Protein AF-A0A373NV49-F1 (afdb_monomer)

Solvent-accessible surface area (backbone atoms only — not comparable to full-atom values): 13061 Å² total; per-residue (Å²): 142,88,80,83,69,80,75,57,63,66,61,52,47,50,53,51,53,56,50,45,65,74,46,40,68,62,41,67,76,48,37,46,61,55,30,44,55,50,20,52,56,35,41,58,52,18,51,56,44,40,56,55,27,51,57,54,43,52,54,54,50,52,54,47,51,52,53,52,48,52,56,51,51,50,50,53,34,45,76,70,66,76,52,82,58,65,97,86,58,72,91,45,79,65,57,57,53,51,52,53,49,48,53,53,52,54,49,51,54,52,46,46,66,53,40,46,64,24,53,50,34,43,55,51,21,51,52,30,44,56,53,23,50,55,56,49,52,54,55,53,49,52,52,53,52,52,51,55,52,49,52,50,54,49,49,54,50,50,52,56,46,28,75,76,62,36,64,66,54,48,49,25,64,74,67,39,29,49,75,43,80,51,83,56,85,56,84,54,103,82,79,63,85,61,88,57,90,45,77,46,79,41,71,59,79,84,79,70,83,53,73,74,65,59,60,70,73,67,67,80,82,80,82,77,89,128

Radius of gyration: 42.2 Å; Cα contacts (8 Å, |Δi|>4): 120; chains: 1; bounding box: 61×72×134 Å

pLDDT: mean 70.14, std 18.81, range [32.94, 94.88]

Sequence (226 aa):
MKFLKKIDKSELMGKVTRAASKYGYKLKKASPTIMIVGAAVGGVTATVLACKATIKAQDILKEHNAAVQTIHDTKAKIDSGELVLGEGETYTENEFKNDITTAYVHTGVALAKVYAPAVGLGVASLGCMFGSHHIMTKRNASLTAAYIALDKAFEEYRTRVTDRFGDRVQQELEHNVKAVEIENKKTDENGVEETIKQYTDVAMAHTSLTPASLMRRWTPGRLTTS

Nearest PDB structures (foldseek):
  8wjo-assembly1_A  TM=4.328E-01  e=1.504E+00  Saccharomyces cerevisiae S288C
  6g6w-assembly1_B  TM=3.085E-01  e=3.965E+00  Bos taurus

Mean predicted aligned error: 18.04 Å

Secondary structure (DSSP, 8-state):
--------HHHHHHHHHHHHHHHHHHHHHHHHHHHHHHHHHHHHHHHHHHHHHHHHHHHHHHHHHHHHHHHHHHHHHHHTT----STT----HHHHHHHHHHHHHHHHHHHHHHHHHHHHHHHHHHHHHHHHHHHHHHHHHHHHHHHHHHHHHHHHHHHHHHHHH-HHHHHHHHHTEEEEEEE--PPPTT------EEEEEEEPP-----HHHHHTT---------

Structure (mmCIF, N/CA/C/O backbone):
data_AF-A0A373NV49-F1
#
_entry.id   AF-A0A373NV49-F1
#
loop_
_atom_site.group_PDB
_atom_site.id
_atom_site.type_symbol
_atom_site.label_atom_id
_atom_site.label_alt_id
_atom_site.label_comp_id
_atom_site.label_asym_id
_atom_site.label_entity_id
_atom_site.label_seq_id
_atom_site.pdbx_PDB_ins_code
_atom_site.Cartn_x
_atom_site.Cartn_y
_atom_site.Cartn_z
_atom_site.occupancy
_atom_site.B_iso_or_equiv
_atom_site.auth_seq_id
_atom_site.auth_comp_id
_atom_site.auth_asym_id
_atom_site.auth_atom_id
_atom_site.pdbx_PDB_model_num
ATOM 1 N N . MET A 1 1 ? -17.382 -19.779 24.392 1.00 38.22 1 MET A N 1
ATOM 2 C CA . MET A 1 1 ? -16.822 -19.098 23.199 1.00 38.22 1 MET A CA 1
ATOM 3 C C . MET A 1 1 ? -15.611 -19.874 22.658 1.00 38.22 1 MET A C 1
ATOM 5 O O . MET A 1 1 ? -14.522 -19.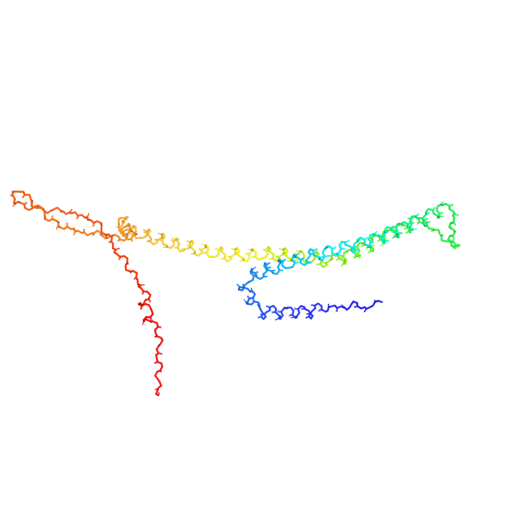716 23.184 1.00 38.22 1 MET A O 1
ATOM 9 N N . LYS A 1 2 ? -15.774 -20.752 21.654 1.00 45.38 2 LYS A N 1
ATOM 10 C CA . LYS A 1 2 ? -14.671 -21.519 21.011 1.00 45.38 2 LYS A CA 1
ATOM 11 C C . LYS A 1 2 ? -14.793 -21.543 19.471 1.00 45.38 2 LYS A C 1
ATOM 13 O O . LYS A 1 2 ? -14.474 -22.532 18.829 1.00 45.38 2 LYS A O 1
ATOM 18 N N . PHE A 1 3 ? -15.270 -20.449 18.868 1.00 44.88 3 PHE A N 1
ATOM 19 C CA . PHE A 1 3 ? -15.530 -20.368 17.417 1.00 44.88 3 PHE A CA 1
ATOM 20 C C . PHE A 1 3 ? -14.486 -19.585 16.607 1.00 44.88 3 PHE A C 1
ATOM 22 O O . PHE A 1 3 ? -14.614 -19.478 15.389 1.00 44.88 3 PHE A O 1
ATOM 29 N N . LEU A 1 4 ? -13.408 -19.093 17.226 1.00 49.53 4 LEU A N 1
ATOM 30 C CA . LEU A 1 4 ? -12.268 -18.559 16.477 1.00 49.53 4 LEU A CA 1
ATOM 31 C C . LEU A 1 4 ? -11.376 -19.715 16.024 1.00 49.53 4 LEU A C 1
ATOM 33 O O . LEU A 1 4 ? -10.357 -20.044 16.627 1.00 49.53 4 LEU A O 1
ATOM 37 N N . LYS A 1 5 ? -11.838 -20.356 14.951 1.00 51.09 5 LYS A N 1
ATOM 38 C CA . LYS A 1 5 ? -11.104 -21.277 14.090 1.00 51.09 5 LYS A CA 1
ATOM 39 C C . LYS A 1 5 ? -9.687 -20.728 13.879 1.00 51.09 5 LYS A C 1
ATOM 41 O O . LYS A 1 5 ? -9.525 -19.642 13.324 1.00 51.09 5 LYS A O 1
ATOM 46 N N . LYS A 1 6 ? -8.667 -21.467 14.334 1.00 51.81 6 LYS A N 1
ATOM 47 C CA . LYS A 1 6 ? -7.284 -21.280 13.880 1.00 51.81 6 LYS A CA 1
ATOM 48 C C . LYS A 1 6 ? -7.327 -21.357 12.356 1.00 51.81 6 LYS A C 1
ATOM 50 O O . LYS A 1 6 ? -7.593 -22.413 11.797 1.00 51.81 6 LYS A O 1
ATOM 55 N N . ILE A 1 7 ? -7.166 -20.224 11.688 1.00 60.94 7 ILE A N 1
ATOM 56 C CA . ILE A 1 7 ? -6.920 -20.200 10.251 1.00 60.94 7 ILE A CA 1
ATOM 57 C C . ILE A 1 7 ? -5.550 -20.853 10.088 1.00 60.94 7 ILE A C 1
ATOM 59 O O . ILE A 1 7 ? -4.560 -20.305 10.575 1.00 60.94 7 ILE A O 1
ATOM 63 N N . ASP A 1 8 ? -5.500 -22.037 9.481 1.00 67.38 8 ASP A N 1
ATOM 64 C CA . ASP A 1 8 ? -4.255 -22.753 9.214 1.00 67.38 8 ASP A CA 1
ATOM 65 C C . ASP A 1 8 ? -3.398 -21.906 8.264 1.00 67.38 8 ASP A C 1
ATOM 67 O O . ASP A 1 8 ? -3.582 -21.886 7.044 1.00 67.38 8 ASP A O 1
ATOM 71 N N . LYS A 1 9 ? -2.499 -21.103 8.849 1.00 70.75 9 LYS A N 1
ATOM 72 C CA . LYS A 1 9 ? -1.618 -20.170 8.128 1.00 70.75 9 LYS A CA 1
ATOM 73 C C . LYS A 1 9 ? -0.840 -20.887 7.026 1.00 70.75 9 LYS A C 1
ATOM 75 O O . LYS A 1 9 ? -0.618 -20.292 5.977 1.00 70.75 9 LYS A O 1
ATOM 80 N N . SER A 1 10 ? -0.455 -22.141 7.264 1.00 77.38 10 SER A N 1
ATOM 81 C CA . SER A 1 10 ? 0.282 -23.008 6.339 1.00 77.38 10 SER A CA 1
ATOM 82 C C . SER A 1 10 ? -0.549 -23.364 5.103 1.00 77.38 10 SER A C 1
ATOM 84 O O . SER A 1 10 ? -0.078 -23.217 3.976 1.00 77.38 10 SER A O 1
ATOM 86 N N . GLU A 1 11 ? -1.809 -23.754 5.292 1.00 81.94 11 GLU A N 1
ATOM 87 C CA . GLU A 1 11 ? -2.720 -24.115 4.206 1.00 81.94 11 GLU A CA 1
ATOM 88 C C . GLU A 1 11 ? -3.107 -22.879 3.380 1.00 81.94 11 GLU A C 1
ATOM 90 O O . GLU A 1 11 ? -3.147 -22.920 2.145 1.00 81.94 11 GLU A O 1
ATOM 95 N N . LEU A 1 12 ? -3.324 -21.745 4.052 1.00 79.75 12 LEU A N 1
ATOM 96 C CA . LEU A 1 12 ? -3.606 -20.469 3.401 1.00 79.75 12 LEU A CA 1
ATOM 97 C C . LEU A 1 12 ? -2.386 -19.951 2.621 1.00 79.75 12 LEU A C 1
ATOM 99 O O . LEU A 1 12 ? -2.528 -19.574 1.459 1.00 79.75 12 LEU A O 1
ATOM 103 N N . MET A 1 13 ? -1.179 -20.004 3.197 1.00 79.75 13 MET A N 1
ATOM 104 C CA . MET A 1 13 ? 0.066 -19.672 2.488 1.00 79.75 13 MET A CA 1
ATOM 105 C C . MET A 1 13 ? 0.325 -20.603 1.305 1.00 79.75 13 MET A C 1
ATOM 107 O O . MET A 1 13 ? 0.764 -20.132 0.254 1.00 79.75 13 MET A O 1
ATOM 111 N N . GLY A 1 14 ? 0.026 -21.896 1.438 1.00 82.88 14 GLY A N 1
ATOM 112 C CA . GLY A 1 14 ? 0.135 -22.861 0.346 1.00 82.88 14 GLY A CA 1
ATOM 113 C C . GLY A 1 14 ? -0.783 -22.501 -0.824 1.00 82.88 14 GLY A C 1
ATOM 114 O O . GLY A 1 14 ? -0.344 -22.472 -1.976 1.00 82.88 14 GLY A O 1
ATOM 115 N N . LYS A 1 15 ? -2.039 -22.134 -0.538 1.00 82.94 15 LYS A N 1
ATOM 116 C CA . LYS A 1 15 ? -3.011 -21.688 -1.554 1.00 82.94 15 LYS A CA 1
ATOM 117 C C . LYS A 1 15 ? -2.605 -20.361 -2.200 1.00 82.94 15 LYS A C 1
ATOM 119 O O . LYS A 1 15 ? -2.655 -20.250 -3.426 1.00 82.94 15 LYS A O 1
ATOM 124 N N . VAL A 1 16 ? -2.146 -19.391 -1.407 1.00 81.25 16 VAL A N 1
ATOM 125 C CA . VAL A 1 16 ? -1.675 -18.083 -1.896 1.00 81.25 16 VAL A CA 1
ATOM 126 C C . VAL A 1 16 ? -0.439 -18.240 -2.781 1.00 81.25 16 VAL A C 1
ATOM 128 O O . VAL A 1 16 ? -0.418 -17.714 -3.889 1.00 81.25 16 VAL A O 1
ATOM 131 N N . THR A 1 17 ? 0.552 -19.024 -2.355 1.00 79.25 17 THR A N 1
ATOM 132 C CA . THR A 1 17 ? 1.785 -19.268 -3.123 1.00 79.25 17 THR A CA 1
ATOM 133 C C . THR A 1 17 ? 1.491 -19.980 -4.443 1.00 79.25 17 THR A C 1
ATOM 135 O O . THR A 1 17 ? 2.033 -19.612 -5.484 1.00 79.25 17 THR A O 1
ATOM 138 N N . ARG A 1 18 ? 0.580 -20.962 -4.437 1.00 79.81 18 ARG A N 1
ATOM 139 C CA . ARG A 1 18 ? 0.199 -21.718 -5.640 1.00 79.81 18 ARG A CA 1
ATOM 140 C C . ARG A 1 18 ? -0.635 -20.892 -6.625 1.00 79.81 18 ARG A C 1
ATOM 142 O O . ARG A 1 18 ? -0.531 -21.088 -7.834 1.00 79.81 18 ARG A O 1
ATOM 149 N N . ALA A 1 19 ? -1.453 -19.965 -6.131 1.00 76.12 19 ALA A N 1
ATOM 150 C CA . ALA A 1 19 ? -2.151 -18.997 -6.974 1.00 76.12 19 ALA A CA 1
ATOM 151 C C . ALA A 1 19 ? -1.176 -17.946 -7.534 1.00 76.12 19 ALA A C 1
ATOM 153 O O . ALA A 1 19 ? -1.186 -17.665 -8.733 1.00 76.12 19 ALA A O 1
ATOM 154 N N . ALA A 1 20 ? -0.279 -17.421 -6.696 1.00 74.31 20 ALA A N 1
ATOM 155 C CA . ALA A 1 20 ? 0.729 -16.443 -7.090 1.00 74.31 20 ALA A CA 1
ATOM 156 C C . ALA A 1 20 ? 1.691 -16.994 -8.151 1.00 74.31 20 ALA A C 1
ATOM 158 O O . ALA A 1 20 ? 2.032 -16.275 -9.086 1.00 74.31 20 ALA A O 1
ATOM 159 N N . SER A 1 21 ? 2.081 -18.269 -8.073 1.00 75.94 21 SER A N 1
ATOM 160 C CA . SER A 1 21 ? 2.944 -18.885 -9.086 1.00 75.94 21 SER A CA 1
ATOM 161 C C . SER A 1 21 ? 2.232 -19.091 -10.427 1.00 75.94 21 SER A C 1
ATOM 163 O O . SER A 1 21 ? 2.832 -18.850 -11.473 1.00 75.94 21 SER A O 1
ATOM 165 N N . LYS A 1 22 ? 0.939 -19.448 -10.425 1.00 76.19 22 LYS A N 1
ATOM 166 C CA . LYS A 1 22 ? 0.153 -19.616 -11.662 1.00 76.19 22 LYS A CA 1
ATOM 167 C C . LYS A 1 22 ? -0.134 -18.298 -12.383 1.00 76.19 22 LYS A C 1
ATOM 169 O O . LYS A 1 22 ? -0.078 -18.249 -13.609 1.00 76.19 22 LYS A O 1
ATOM 174 N N . TYR A 1 23 ? -0.432 -17.230 -11.645 1.00 73.44 23 TYR A N 1
ATOM 175 C CA . TYR A 1 23 ? -0.799 -15.932 -12.230 1.00 73.44 23 TYR A CA 1
ATOM 176 C C . TYR A 1 23 ? 0.350 -14.910 -12.238 1.00 73.44 23 TYR A C 1
ATOM 178 O O . TYR A 1 23 ? 0.221 -13.838 -12.835 1.00 73.44 23 TYR A O 1
ATOM 186 N N . GLY A 1 24 ? 1.495 -15.246 -11.639 1.00 74.25 24 GLY A N 1
ATOM 187 C CA . GLY A 1 24 ? 2.629 -14.348 -11.409 1.00 74.25 24 GLY A CA 1
ATOM 188 C C . GLY A 1 24 ? 3.215 -13.721 -12.671 1.00 74.25 24 GLY A C 1
ATOM 189 O O . GLY A 1 24 ? 3.613 -12.559 -12.647 1.00 74.25 24 GLY A O 1
ATOM 190 N N . TYR A 1 25 ? 3.211 -14.437 -13.800 1.00 71.44 25 TYR A N 1
ATOM 191 C CA . TYR A 1 25 ? 3.734 -13.901 -15.060 1.00 71.44 25 TYR A CA 1
ATOM 192 C C . TYR A 1 25 ? 2.835 -12.797 -15.648 1.00 71.44 25 TYR A C 1
ATOM 194 O O . TYR A 1 25 ? 3.327 -11.751 -16.075 1.00 71.44 25 TYR A O 1
ATOM 202 N N . LYS A 1 26 ? 1.505 -12.978 -15.609 1.00 68.94 26 LYS A N 1
ATOM 203 C CA . LYS A 1 26 ? 0.542 -11.950 -16.053 1.00 68.94 26 LYS A CA 1
ATOM 204 C C . LYS A 1 26 ? 0.492 -10.773 -15.086 1.00 68.94 26 LYS A C 1
ATOM 206 O O . LYS A 1 26 ? 0.454 -9.627 -15.533 1.00 68.94 26 LYS A O 1
ATOM 211 N N . LEU A 1 27 ? 0.584 -11.065 -13.786 1.00 69.12 27 LEU A N 1
ATOM 212 C CA . LEU A 1 27 ? 0.757 -10.055 -12.752 1.00 69.12 27 LEU A CA 1
ATOM 213 C C . LEU A 1 27 ? 2.001 -9.222 -13.052 1.00 69.12 27 LEU A C 1
ATOM 215 O O . LEU A 1 27 ? 1.854 -8.026 -13.192 1.00 69.12 27 LEU A O 1
ATOM 219 N N . LYS A 1 28 ? 3.185 -9.797 -13.299 1.00 69.62 28 LYS A N 1
ATOM 220 C CA . LYS A 1 28 ? 4.398 -9.015 -13.624 1.00 69.62 28 LYS A CA 1
ATOM 221 C C . LYS A 1 28 ? 4.243 -8.077 -14.828 1.00 69.62 28 LYS A C 1
ATOM 223 O O . LYS A 1 28 ? 4.772 -6.968 -14.796 1.00 69.62 28 LYS A O 1
ATOM 228 N N . LYS A 1 29 ? 3.531 -8.496 -15.881 1.00 71.12 29 LYS A N 1
ATOM 229 C CA . LYS A 1 29 ? 3.392 -7.706 -17.118 1.00 71.12 29 LYS A CA 1
ATOM 230 C C . LYS A 1 29 ? 2.473 -6.487 -16.944 1.00 71.12 29 LYS A C 1
ATOM 232 O O . LYS A 1 29 ? 2.798 -5.418 -17.460 1.00 71.12 29 LYS A O 1
ATOM 237 N N . ALA A 1 30 ? 1.386 -6.635 -16.182 1.00 74.44 30 ALA A N 1
ATOM 238 C CA . ALA A 1 30 ? 0.398 -5.582 -15.905 1.00 74.44 30 ALA A CA 1
ATOM 239 C C . ALA A 1 30 ? 0.458 -5.017 -14.464 1.00 74.44 30 ALA A C 1
ATOM 241 O O . ALA A 1 30 ? -0.404 -4.230 -14.079 1.00 74.44 30 ALA A O 1
ATOM 242 N N . SER A 1 31 ? 1.466 -5.414 -13.673 1.00 72.25 31 SER A N 1
ATOM 243 C CA . SER A 1 31 ? 1.531 -5.259 -12.203 1.00 72.25 31 SER A CA 1
ATOM 244 C C . SER A 1 31 ? 1.345 -3.830 -11.712 1.00 72.25 31 SER A C 1
ATOM 246 O O . SER A 1 31 ? 0.547 -3.655 -10.792 1.00 72.25 31 SER A O 1
ATOM 248 N N . PRO A 1 32 ? 2.008 -2.811 -12.292 1.00 78.62 32 PRO A N 1
ATOM 249 C CA . PRO A 1 32 ? 1.875 -1.448 -11.791 1.00 78.62 32 PRO A CA 1
ATOM 250 C C . PRO A 1 32 ? 0.438 -0.925 -11.889 1.00 78.62 32 PRO A C 1
ATOM 252 O O . PRO A 1 32 ? -0.087 -0.371 -10.931 1.00 78.62 32 PRO A O 1
ATOM 255 N N . THR A 1 33 ? -0.241 -1.175 -13.009 1.00 78.81 33 THR A N 1
ATOM 256 C CA . THR A 1 33 ? -1.594 -0.663 -13.255 1.00 78.81 33 THR A CA 1
ATOM 257 C C . THR A 1 33 ? -2.638 -1.353 -12.378 1.00 78.81 33 THR A C 1
ATOM 259 O O . THR A 1 33 ? -3.449 -0.679 -11.749 1.00 78.81 33 THR A O 1
ATOM 262 N N . ILE A 1 34 ? -2.601 -2.686 -12.271 1.00 83.62 34 ILE A N 1
ATOM 263 C CA . ILE A 1 34 ? -3.537 -3.428 -11.406 1.00 83.62 34 ILE A CA 1
ATOM 264 C C . ILE A 1 34 ? -3.329 -3.109 -9.921 1.00 83.62 34 ILE A C 1
ATOM 266 O O . ILE A 1 34 ? -4.298 -3.090 -9.166 1.00 83.62 34 ILE A O 1
ATOM 270 N N 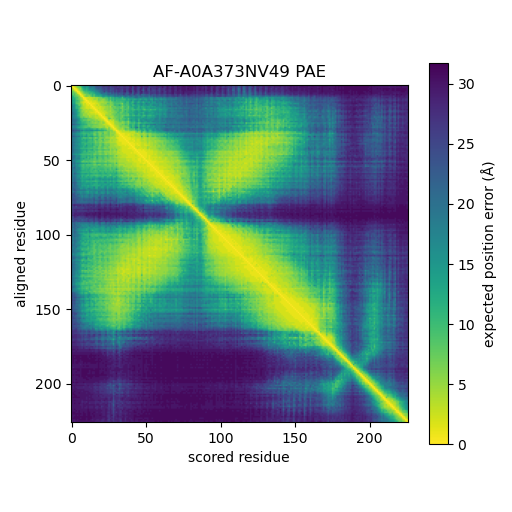. MET A 1 35 ? -2.087 -2.833 -9.505 1.00 80.88 35 MET A N 1
ATOM 271 C CA . MET A 1 35 ? -1.778 -2.434 -8.132 1.00 80.88 35 MET A CA 1
ATOM 272 C C . MET A 1 35 ? -2.382 -1.072 -7.806 1.00 80.88 35 MET A C 1
ATOM 274 O O . MET A 1 35 ? -2.964 -0.919 -6.738 1.00 80.88 35 MET A O 1
ATOM 278 N N . ILE A 1 36 ? -2.307 -0.106 -8.723 1.00 84.31 36 ILE A N 1
ATOM 279 C CA . ILE A 1 36 ? -2.897 1.225 -8.522 1.00 84.31 36 ILE A CA 1
ATOM 280 C C . ILE A 1 36 ? -4.428 1.144 -8.473 1.00 84.31 36 ILE A C 1
ATOM 282 O O . ILE A 1 36 ? -5.038 1.698 -7.561 1.00 84.31 36 ILE A O 1
ATOM 286 N N . VAL A 1 37 ? -5.058 0.410 -9.398 1.00 85.56 37 VAL A N 1
ATOM 287 C CA . VAL A 1 37 ? -6.524 0.240 -9.410 1.00 85.56 37 VAL A CA 1
ATOM 288 C C . VAL A 1 37 ? -7.003 -0.487 -8.149 1.00 85.56 37 VAL A C 1
ATOM 290 O O . VAL A 1 37 ? -7.957 -0.050 -7.506 1.00 85.56 37 VAL A O 1
ATOM 293 N N . GLY A 1 38 ? -6.311 -1.558 -7.750 1.00 86.38 38 GLY A N 1
ATOM 294 C CA . GLY A 1 38 ? -6.605 -2.281 -6.514 1.00 86.38 38 GLY A CA 1
ATOM 295 C C . GLY A 1 38 ? -6.420 -1.416 -5.266 1.00 86.38 38 GLY A C 1
ATOM 296 O O . GLY A 1 38 ? -7.255 -1.463 -4.365 1.00 86.38 38 GLY A O 1
ATOM 297 N N . ALA A 1 39 ? -5.377 -0.582 -5.230 1.00 86.06 39 ALA A N 1
ATOM 298 C CA . ALA A 1 39 ? -5.129 0.359 -4.140 1.00 86.06 39 ALA A CA 1
ATOM 299 C C . ALA A 1 39 ? -6.215 1.442 -4.053 1.00 86.06 39 ALA A C 1
ATOM 301 O O . ALA A 1 39 ? -6.660 1.751 -2.950 1.00 86.06 39 ALA A O 1
ATOM 302 N N . ALA A 1 40 ? -6.688 1.972 -5.184 1.00 87.31 40 ALA A N 1
ATOM 303 C CA . ALA A 1 40 ? -7.751 2.976 -5.218 1.00 87.31 40 ALA A CA 1
ATOM 304 C C . ALA A 1 40 ? -9.078 2.422 -4.676 1.00 87.31 40 ALA A C 1
ATOM 306 O O . ALA A 1 40 ? -9.667 3.004 -3.764 1.00 87.31 40 ALA A O 1
ATOM 307 N N . VAL A 1 41 ? -9.509 1.254 -5.168 1.00 88.88 41 VAL A N 1
ATOM 308 C CA . VAL A 1 41 ? -10.711 0.574 -4.656 1.00 88.88 41 VAL A CA 1
ATOM 309 C C . VAL A 1 41 ? -10.531 0.217 -3.178 1.00 88.88 41 VAL A C 1
ATOM 311 O O . VAL A 1 41 ? -11.412 0.486 -2.361 1.00 88.88 41 VAL A O 1
ATOM 314 N N . GLY A 1 42 ? -9.361 -0.314 -2.813 1.00 86.31 42 GLY A N 1
ATOM 315 C CA . GLY A 1 42 ? -9.000 -0.620 -1.431 1.00 86.31 42 GLY A CA 1
ATOM 316 C C . GLY A 1 42 ? -9.067 0.608 -0.520 1.00 86.31 42 GLY A C 1
ATOM 317 O O . GLY A 1 42 ? -9.623 0.527 0.572 1.00 86.31 42 GLY A O 1
ATOM 318 N N . GLY A 1 43 ? -8.595 1.760 -0.994 1.00 87.06 43 GLY A N 1
ATOM 319 C CA . GLY A 1 43 ? -8.640 3.032 -0.277 1.00 87.06 43 GLY A CA 1
ATOM 320 C C . GLY A 1 43 ? -10.069 3.485 0.010 1.00 87.06 43 GLY A C 1
ATOM 321 O O . GLY A 1 43 ? -10.391 3.770 1.159 1.00 87.06 43 GLY A O 1
ATOM 322 N N . VAL A 1 44 ? -10.954 3.459 -0.994 1.00 87.69 44 VAL A N 1
ATOM 323 C CA . VAL A 1 44 ? -12.377 3.810 -0.814 1.00 87.69 44 VAL A CA 1
ATOM 324 C C . VAL A 1 44 ? -13.070 2.843 0.147 1.00 87.69 44 VAL A C 1
ATOM 326 O O . VAL A 1 44 ? -13.837 3.254 1.014 1.00 87.69 44 VAL A O 1
ATOM 329 N N . THR A 1 45 ? -12.785 1.543 0.053 1.00 87.81 45 THR A N 1
ATOM 330 C CA . THR A 1 45 ? -13.358 0.591 1.016 1.00 87.81 45 THR A CA 1
ATOM 331 C C . THR A 1 45 ? -12.833 0.822 2.432 1.00 87.81 45 THR A C 1
ATOM 333 O O . THR A 1 45 ? -13.610 0.717 3.379 1.00 87.81 45 THR A O 1
ATOM 336 N N . ALA A 1 46 ? -11.557 1.190 2.588 1.00 85.94 46 ALA A N 1
ATOM 337 C CA . ALA A 1 46 ? -10.947 1.477 3.881 1.00 85.94 46 ALA A CA 1
ATOM 338 C C . ALA A 1 46 ? -11.558 2.716 4.541 1.00 85.94 46 ALA A C 1
ATOM 340 O O . ALA A 1 46 ? -11.793 2.686 5.747 1.00 85.94 46 ALA A O 1
ATOM 341 N N . THR A 1 47 ? -11.873 3.770 3.780 1.00 86.81 47 THR A N 1
ATOM 342 C CA . THR A 1 47 ? -12.522 4.970 4.333 1.00 86.81 47 THR A CA 1
ATOM 343 C C . THR A 1 47 ? -13.936 4.668 4.823 1.00 86.81 47 THR A C 1
ATOM 345 O O . THR A 1 47 ? -14.276 5.031 5.947 1.00 86.81 47 THR A O 1
ATOM 348 N N . VAL A 1 48 ? -14.733 3.915 4.058 1.00 89.56 48 VAL A N 1
ATOM 349 C CA . VAL A 1 48 ? -16.076 3.481 4.491 1.00 89.56 48 VAL A CA 1
ATOM 350 C C . VAL A 1 48 ? -15.994 2.610 5.749 1.00 89.56 48 VAL A C 1
ATOM 352 O O . VAL A 1 48 ? -16.763 2.792 6.698 1.00 89.56 48 VAL A O 1
ATOM 355 N N . LEU A 1 49 ? -15.036 1.679 5.792 1.00 86.75 49 LEU A N 1
ATOM 356 C CA . LEU A 1 49 ? -14.799 0.832 6.961 1.00 86.75 49 LEU A CA 1
ATOM 357 C C . LEU A 1 49 ? -14.325 1.640 8.171 1.00 86.75 49 LEU A C 1
ATOM 359 O O . LEU A 1 49 ? -14.751 1.339 9.282 1.00 86.75 49 LEU A O 1
ATOM 363 N N . ALA A 1 50 ? -13.509 2.674 7.965 1.00 84.31 50 ALA A N 1
ATOM 364 C CA . ALA A 1 50 ? -13.071 3.584 9.014 1.00 84.31 50 ALA A CA 1
ATOM 365 C C . ALA A 1 50 ? -14.250 4.379 9.588 1.00 84.31 50 ALA A C 1
ATOM 367 O O . ALA A 1 50 ? -14.414 4.412 10.802 1.00 84.31 50 ALA A O 1
ATOM 368 N N . CYS A 1 51 ? -15.132 4.930 8.748 1.00 88.00 51 CYS A N 1
ATOM 369 C CA . CYS A 1 51 ? -16.341 5.614 9.217 1.00 88.00 51 CYS A CA 1
ATOM 370 C C . CYS A 1 51 ? -17.245 4.672 10.029 1.00 88.00 51 CYS A C 1
ATOM 372 O O . CYS A 1 51 ? -17.721 5.034 11.106 1.00 88.00 51 CYS A O 1
ATOM 374 N N . LYS A 1 52 ? -17.427 3.429 9.563 1.00 88.94 52 LYS A N 1
ATOM 375 C CA . LYS A 1 52 ? -18.186 2.407 10.300 1.00 88.94 52 LYS A CA 1
ATOM 376 C C . LYS A 1 52 ? -17.506 2.011 11.617 1.00 88.94 52 LYS A C 1
ATOM 378 O O . LYS A 1 52 ? -18.189 1.746 12.605 1.00 88.94 52 LYS A O 1
ATOM 383 N N . ALA A 1 53 ? -16.178 1.949 11.631 1.00 89.38 53 ALA A N 1
ATOM 384 C CA . ALA A 1 53 ? -15.383 1.675 12.821 1.00 89.38 53 ALA A CA 1
ATOM 385 C C . ALA A 1 53 ? -15.508 2.802 13.855 1.00 89.38 53 ALA A C 1
ATOM 387 O O . ALA A 1 53 ? -15.693 2.501 15.029 1.00 89.38 53 ALA A O 1
ATOM 388 N N . THR A 1 54 ? -15.508 4.068 13.429 1.00 88.50 54 THR A N 1
ATOM 389 C CA . THR A 1 54 ? -15.674 5.227 14.319 1.00 88.50 54 THR A CA 1
ATOM 390 C C . THR A 1 54 ? -17.009 5.188 15.065 1.00 88.50 54 THR A C 1
ATOM 392 O O . THR A 1 54 ? -17.032 5.426 16.267 1.00 88.50 54 THR A O 1
ATOM 395 N N . ILE A 1 55 ? -18.110 4.819 14.398 1.00 89.94 55 ILE A N 1
ATOM 396 C CA . ILE A 1 55 ? -19.422 4.691 15.061 1.00 89.94 55 ILE A CA 1
ATOM 397 C C . ILE A 1 55 ? -19.377 3.594 16.135 1.00 89.94 55 ILE A C 1
ATOM 399 O O . ILE A 1 55 ? -19.754 3.822 17.277 1.00 89.94 55 ILE A O 1
ATOM 403 N N . LYS A 1 56 ? -18.825 2.421 15.807 1.00 86.19 56 LYS A N 1
ATOM 404 C CA . LYS A 1 56 ? -18.667 1.331 16.785 1.00 86.19 56 LYS A CA 1
ATOM 405 C C . LYS A 1 56 ? -17.719 1.690 17.931 1.00 86.19 56 LYS A C 1
ATOM 407 O O . LYS A 1 56 ? -17.910 1.231 19.051 1.00 86.19 56 LYS A O 1
ATOM 412 N N . ALA A 1 57 ? -16.693 2.489 17.655 1.00 88.12 57 ALA A N 1
ATOM 413 C CA . ALA A 1 57 ? -15.775 2.982 18.670 1.00 88.12 57 ALA A CA 1
ATOM 414 C C . ALA A 1 57 ? -16.481 3.921 19.656 1.00 88.12 57 ALA A C 1
ATOM 416 O O . ALA A 1 57 ? -16.199 3.853 20.848 1.00 88.12 57 ALA A O 1
ATOM 417 N N . GLN A 1 58 ? -17.429 4.743 19.190 1.00 88.00 58 GLN A N 1
ATOM 418 C CA . GLN A 1 58 ? -18.243 5.581 20.075 1.00 88.00 58 GLN A CA 1
ATOM 419 C C . GLN A 1 58 ? -19.086 4.743 21.043 1.00 88.00 58 GLN A C 1
ATOM 421 O O . GLN A 1 58 ? -19.169 5.097 22.215 1.00 88.00 58 GLN A O 1
ATOM 426 N N . ASP A 1 59 ? -19.663 3.626 20.596 1.00 88.44 59 ASP A N 1
ATOM 427 C CA . ASP A 1 59 ? -20.437 2.739 21.477 1.00 88.44 59 ASP A CA 1
ATOM 428 C C . ASP A 1 59 ? -19.548 2.075 22.541 1.00 88.44 59 ASP A C 1
ATOM 430 O O . ASP A 1 59 ? -19.883 2.097 23.725 1.00 88.44 59 ASP A O 1
ATOM 434 N N . ILE A 1 60 ? -18.365 1.590 22.146 1.00 86.19 60 ILE A N 1
ATOM 435 C CA . ILE A 1 60 ? -17.367 1.021 23.073 1.00 86.19 60 ILE A CA 1
ATOM 436 C C . ILE A 1 60 ? -16.910 2.070 24.098 1.00 86.19 60 ILE A C 1
ATOM 438 O O . ILE A 1 60 ? -16.738 1.760 25.274 1.00 86.19 60 ILE A O 1
ATOM 442 N N . LEU A 1 61 ? -16.723 3.324 23.676 1.00 87.44 61 LEU A N 1
ATOM 443 C CA . LEU A 1 61 ? -16.341 4.416 24.573 1.00 87.44 61 LEU A CA 1
ATOM 444 C C . LEU A 1 61 ? -17.466 4.798 25.543 1.00 87.44 61 LEU A C 1
ATOM 446 O O . LEU A 1 61 ? -17.177 5.163 26.681 1.00 87.44 61 LEU A O 1
ATOM 450 N N . LYS A 1 62 ? -18.739 4.715 25.139 1.00 87.88 62 LYS A N 1
ATOM 451 C CA . LYS A 1 62 ? -19.875 4.931 26.053 1.00 87.88 62 LYS A CA 1
ATOM 452 C C . LYS A 1 62 ? -19.939 3.841 27.122 1.00 87.88 62 LYS A C 1
ATOM 454 O O . LYS A 1 62 ? -20.076 4.165 28.297 1.00 87.88 62 LYS A O 1
ATOM 459 N N . GLU A 1 63 ? -19.776 2.579 26.726 1.00 82.06 63 GLU A N 1
ATOM 460 C CA . GLU A 1 63 ? -19.713 1.441 27.653 1.00 82.06 63 GLU A CA 1
ATOM 461 C C . GLU A 1 63 ? -18.519 1.568 28.612 1.00 82.06 63 GLU A C 1
ATOM 463 O O . GLU A 1 63 ? -18.668 1.388 29.819 1.00 82.06 63 GLU A O 1
ATOM 468 N N . HIS A 1 64 ? -17.355 1.982 28.101 1.00 80.94 64 HIS A N 1
ATOM 469 C CA . HIS A 1 64 ? -16.179 2.254 28.925 1.00 80.94 64 HIS A CA 1
ATOM 470 C C . HIS A 1 64 ? -16.434 3.345 29.970 1.00 80.94 64 HIS A C 1
ATOM 472 O O . HIS A 1 64 ? -16.087 3.158 31.136 1.00 80.94 64 HIS A O 1
ATOM 478 N N . ASN A 1 65 ? -17.020 4.476 29.565 1.00 82.38 65 ASN A N 1
ATOM 479 C CA . ASN A 1 65 ? -17.305 5.581 30.479 1.00 82.38 65 ASN A CA 1
ATOM 480 C C . ASN A 1 65 ? -18.319 5.173 31.555 1.00 82.38 65 ASN A C 1
ATOM 482 O O . ASN A 1 65 ? -18.125 5.516 32.716 1.00 82.38 65 ASN A O 1
ATOM 486 N N . ALA A 1 66 ? -19.349 4.399 31.197 1.00 82.62 66 ALA A N 1
ATOM 487 C CA . ALA A 1 66 ? -20.301 3.861 32.166 1.00 82.62 66 ALA A CA 1
ATOM 488 C C . ALA A 1 66 ? -19.617 2.914 33.170 1.00 82.62 66 ALA A C 1
ATOM 490 O O . ALA A 1 66 ? -19.814 3.056 34.374 1.00 82.62 66 ALA A O 1
ATOM 491 N N . ALA A 1 67 ? -18.750 2.008 32.702 1.00 76.31 67 ALA A N 1
ATOM 492 C CA . ALA A 1 67 ? -17.989 1.114 33.577 1.00 76.31 67 ALA A CA 1
ATOM 493 C C . ALA A 1 67 ? -17.065 1.893 34.534 1.00 76.31 67 ALA A C 1
ATOM 495 O O . ALA A 1 67 ? -17.037 1.624 35.733 1.00 76.31 67 ALA A O 1
ATOM 496 N N . VAL A 1 68 ? -16.364 2.915 34.037 1.00 78.88 68 VAL A N 1
ATOM 497 C CA . VAL A 1 68 ? -15.490 3.767 34.861 1.00 78.88 68 VAL A CA 1
ATOM 498 C C . VAL A 1 68 ? -16.289 4.570 35.891 1.00 78.88 68 VAL A C 1
ATOM 500 O O . VAL A 1 68 ? -15.855 4.669 37.036 1.00 78.88 68 VAL A O 1
ATOM 503 N N . GLN A 1 69 ? -17.475 5.078 35.537 1.00 79.25 69 GLN A N 1
ATOM 504 C CA . GLN A 1 69 ? -18.373 5.730 36.498 1.00 79.25 69 GLN A CA 1
ATOM 505 C C . GLN A 1 69 ? -18.805 4.766 37.602 1.00 79.25 69 GLN A C 1
ATOM 507 O O . GLN A 1 69 ? -18.681 5.108 38.771 1.00 79.25 69 GLN A O 1
ATOM 512 N N . THR A 1 70 ? -19.197 3.532 37.267 1.00 76.31 70 THR A N 1
ATOM 513 C CA . THR A 1 70 ? -19.570 2.549 38.298 1.00 76.31 70 THR A CA 1
ATOM 514 C C . THR A 1 70 ? -18.415 2.198 39.234 1.00 76.31 70 THR A C 1
ATOM 516 O O . THR A 1 70 ? -18.653 2.032 40.427 1.00 76.31 70 THR A O 1
ATOM 519 N N . ILE A 1 71 ? -17.174 2.141 38.732 1.00 73.38 71 ILE A N 1
ATOM 520 C CA . ILE A 1 71 ? -15.962 1.886 39.532 1.00 73.38 71 ILE A CA 1
ATOM 521 C C . ILE A 1 71 ? -15.641 3.082 40.451 1.00 73.38 71 ILE A C 1
ATOM 523 O O . ILE A 1 71 ? -15.215 2.904 41.593 1.00 73.38 71 ILE A O 1
ATOM 527 N N . HIS A 1 72 ? -15.865 4.312 39.981 1.00 74.50 72 HIS A N 1
ATOM 528 C CA . HIS A 1 72 ? -15.709 5.515 40.801 1.00 74.50 72 HIS A CA 1
ATOM 529 C C . HIS A 1 72 ? -16.818 5.668 41.848 1.00 74.50 72 HIS A C 1
ATOM 531 O O . HIS A 1 72 ? -16.513 5.996 42.993 1.00 74.50 72 HIS A O 1
ATOM 537 N N . ASP A 1 73 ? -18.071 5.382 41.495 1.00 73.88 73 ASP A N 1
ATOM 538 C CA . ASP A 1 73 ? -19.216 5.458 42.406 1.00 73.88 73 ASP A CA 1
ATOM 539 C C . ASP A 1 73 ? -19.159 4.367 43.480 1.00 73.88 73 ASP A C 1
ATOM 541 O O . ASP A 1 73 ? -19.479 4.623 44.639 1.00 73.88 73 ASP A O 1
ATOM 545 N N . THR A 1 74 ? -18.724 3.151 43.128 1.00 66.25 74 THR A N 1
ATOM 546 C CA . THR A 1 74 ? -18.469 2.090 44.119 1.00 66.25 74 THR A CA 1
ATOM 547 C C . THR A 1 74 ? -17.350 2.489 45.065 1.00 66.25 74 THR A C 1
ATOM 549 O O . THR A 1 74 ? -17.541 2.381 46.272 1.00 66.25 74 THR A O 1
ATOM 552 N N . LYS A 1 75 ? -16.239 3.046 44.564 1.00 66.69 75 LYS A N 1
ATOM 553 C CA . LYS A 1 75 ? -15.181 3.585 45.430 1.00 66.69 75 LYS A CA 1
ATOM 554 C C . LYS A 1 75 ? -15.705 4.682 46.365 1.00 66.69 75 LYS A C 1
ATOM 556 O O . LYS A 1 75 ? -15.461 4.613 47.562 1.00 66.69 75 LYS A O 1
ATOM 561 N N . ALA A 1 76 ? -16.474 5.641 45.848 1.00 63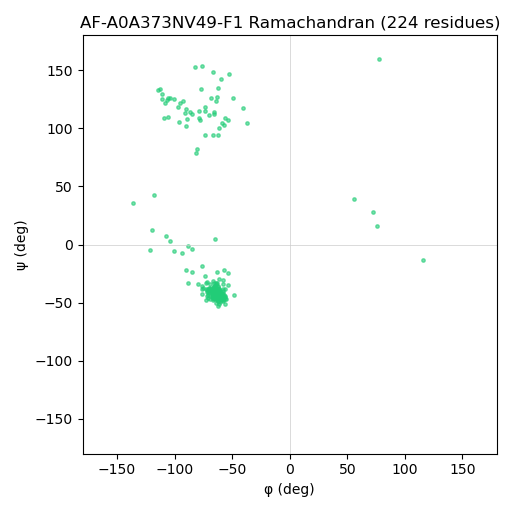.56 76 ALA A N 1
ATOM 562 C CA . ALA A 1 76 ? -17.036 6.729 46.649 1.00 63.56 76 ALA A CA 1
ATOM 563 C C . ALA A 1 76 ? -17.998 6.227 47.742 1.00 63.56 76 ALA A C 1
ATOM 565 O O . ALA A 1 76 ? -17.971 6.747 48.853 1.00 63.56 76 ALA A O 1
ATOM 566 N N . LYS A 1 77 ? -18.807 5.198 47.452 1.00 62.22 77 LYS A N 1
ATOM 567 C CA . LYS A 1 77 ? -19.735 4.571 48.415 1.00 62.22 77 LYS A CA 1
ATOM 568 C C . LYS A 1 77 ? -19.044 3.702 49.466 1.00 62.22 77 LYS A C 1
ATOM 570 O O . LYS A 1 77 ? -19.575 3.527 50.563 1.00 62.22 77 LYS A O 1
ATOM 575 N N . ILE A 1 78 ? -17.883 3.148 49.127 1.00 60.16 78 ILE A N 1
ATOM 576 C CA . ILE A 1 78 ? -17.025 2.417 50.064 1.00 60.16 78 ILE A CA 1
ATOM 577 C C . ILE A 1 78 ? -16.293 3.415 50.975 1.00 60.16 78 ILE A C 1
ATOM 579 O O . ILE A 1 78 ? -16.286 3.230 52.189 1.00 60.16 78 ILE A O 1
ATOM 583 N N . ASP A 1 79 ? -15.779 4.517 50.418 1.00 59.72 79 ASP A N 1
ATOM 584 C CA . ASP A 1 79 ? -15.124 5.596 51.172 1.00 59.72 79 ASP A CA 1
ATOM 585 C C . ASP A 1 79 ? -16.111 6.354 52.092 1.00 59.72 79 ASP A C 1
ATOM 587 O O . ASP A 1 79 ? -15.725 6.813 53.167 1.00 59.72 79 ASP A O 1
ATOM 591 N N . SER A 1 80 ? -17.393 6.469 51.710 1.00 59.81 80 SER A N 1
ATOM 592 C CA . SER A 1 80 ? -18.452 7.103 52.518 1.00 59.81 80 SER A CA 1
ATOM 593 C C . SER A 1 80 ? -19.107 6.175 53.551 1.00 59.81 80 SER A C 1
ATOM 595 O O . SER A 1 80 ? -19.957 6.631 54.317 1.00 59.81 80 SER A O 1
ATOM 597 N N . GLY A 1 81 ? -18.732 4.890 53.583 1.00 54.19 81 GLY A N 1
ATOM 598 C CA . GLY A 1 81 ? -19.225 3.907 54.555 1.00 54.19 81 GLY A CA 1
ATOM 599 C C . GLY A 1 81 ? -20.648 3.380 54.315 1.00 54.19 81 GLY A C 1
ATOM 600 O O . GLY A 1 81 ? -21.232 2.802 55.228 1.00 54.19 81 GLY A O 1
ATOM 601 N N . GLU A 1 82 ? -21.223 3.564 53.121 1.00 51.38 82 GLU A N 1
ATOM 602 C CA . GLU A 1 82 ? -22.602 3.144 52.795 1.00 51.38 82 GLU A CA 1
ATOM 603 C C . GLU A 1 82 ? -22.672 1.710 52.227 1.00 51.38 82 GLU A C 1
ATOM 605 O O . GLU A 1 82 ? -23.705 1.046 52.326 1.00 51.38 82 GLU A O 1
ATOM 610 N N . LEU A 1 83 ? -21.567 1.194 51.672 1.00 45.91 83 LEU A N 1
ATOM 611 C CA . LEU A 1 83 ? -21.434 -0.195 51.216 1.00 45.91 83 LEU A CA 1
ATOM 612 C C . LEU A 1 83 ? -20.486 -0.985 52.127 1.00 45.91 83 LEU A C 1
ATOM 614 O O . LEU A 1 83 ? -19.271 -0.808 52.081 1.00 45.91 83 LEU A O 1
ATOM 618 N N . VAL A 1 84 ? -21.051 -1.901 52.916 1.00 48.28 84 VAL A N 1
ATOM 619 C CA . VAL A 1 84 ? -20.298 -2.916 53.664 1.00 48.28 84 VAL A CA 1
ATOM 620 C C . VAL A 1 84 ? -20.138 -4.142 52.764 1.00 48.28 84 VAL A C 1
ATOM 622 O O . VAL A 1 84 ? -21.105 -4.849 52.480 1.00 48.28 84 VAL A O 1
ATOM 625 N N . LEU A 1 85 ? -18.918 -4.370 52.281 1.00 55.56 85 LEU A N 1
ATOM 626 C CA . LEU A 1 85 ? -18.515 -5.635 51.665 1.00 55.56 85 LEU A CA 1
ATOM 627 C C . LEU A 1 85 ? -18.525 -6.738 52.741 1.00 55.56 85 LEU A C 1
ATOM 629 O O . LEU A 1 85 ? -18.310 -6.455 53.920 1.00 55.56 85 LEU A O 1
ATOM 633 N N . GLY A 1 86 ? -18.833 -7.980 52.352 1.00 48.53 86 GLY A N 1
ATOM 634 C CA . GLY A 1 86 ? -18.952 -9.109 53.285 1.00 48.53 86 GLY A CA 1
ATOM 635 C C . GLY A 1 86 ? -17.708 -9.270 54.168 1.00 48.53 86 GLY A C 1
ATOM 636 O O . GLY A 1 86 ? -16.604 -8.960 53.725 1.00 48.53 86 GLY A O 1
ATOM 637 N N . GLU A 1 87 ? -17.903 -9.719 55.418 1.00 39.44 87 GLU A N 1
ATOM 638 C CA . GLU A 1 87 ? -16.866 -9.826 56.460 1.00 39.44 87 GLU A CA 1
ATOM 639 C C . GLU A 1 87 ? -15.495 -10.258 55.902 1.00 39.44 87 GLU A C 1
ATOM 641 O O . GLU A 1 87 ? -15.275 -11.427 55.592 1.00 39.44 87 GLU A O 1
ATOM 646 N N . GLY A 1 88 ? -14.567 -9.298 55.793 1.00 51.19 88 GLY A N 1
ATOM 647 C CA . GLY A 1 88 ? -13.170 -9.534 55.417 1.00 51.19 88 GLY A CA 1
ATOM 648 C C . GLY A 1 88 ? -12.698 -8.913 54.097 1.00 51.19 88 GLY A C 1
ATOM 649 O O . GLY A 1 88 ? -11.486 -8.829 53.902 1.00 51.19 88 GLY A O 1
ATOM 650 N N . GLU A 1 89 ? -13.582 -8.424 53.222 1.00 49.56 89 GLU A N 1
ATOM 651 C CA . GLU A 1 89 ? -13.160 -7.752 51.983 1.00 49.56 89 GLU A CA 1
ATOM 652 C C . GLU A 1 89 ? -13.126 -6.230 52.158 1.00 49.56 89 GLU A C 1
ATOM 654 O O . GLU A 1 89 ? -14.144 -5.547 52.199 1.00 49.56 89 GLU A O 1
ATOM 659 N N . THR A 1 90 ? -11.918 -5.680 52.266 1.00 52.16 90 THR A N 1
ATOM 660 C CA . THR A 1 90 ? -11.694 -4.238 52.113 1.00 52.16 90 THR A CA 1
ATOM 661 C C . THR A 1 90 ? -11.342 -3.987 50.657 1.00 52.16 90 THR A C 1
ATOM 663 O O . THR A 1 90 ? -10.390 -4.578 50.161 1.00 52.16 90 THR A O 1
ATOM 666 N N . TYR A 1 91 ? -12.088 -3.121 49.966 1.00 55.41 91 TYR A N 1
ATOM 667 C CA . TYR A 1 91 ? -11.716 -2.674 48.624 1.00 55.41 91 TYR A CA 1
ATOM 668 C C . TYR A 1 91 ? -10.440 -1.846 48.733 1.00 55.41 91 TYR A C 1
ATOM 670 O O . TYR A 1 91 ? -10.453 -0.661 49.077 1.00 55.41 91 TYR A O 1
ATOM 678 N N . THR A 1 92 ? -9.308 -2.510 48.541 1.00 64.44 92 THR A N 1
ATOM 679 C CA . THR A 1 92 ? -8.004 -1.875 48.698 1.00 64.44 92 THR A CA 1
ATOM 680 C C . THR A 1 92 ? -7.707 -0.992 47.490 1.00 64.44 92 THR A C 1
ATOM 682 O O . THR A 1 92 ? -8.148 -1.240 46.368 1.00 64.44 92 THR A O 1
ATOM 685 N N . GLU A 1 93 ? -6.883 0.039 47.681 1.00 67.31 93 GLU A N 1
ATOM 686 C CA . GLU A 1 93 ? -6.496 0.956 46.601 1.00 67.31 93 GLU A CA 1
ATOM 687 C C . GLU A 1 93 ? -5.839 0.236 45.397 1.00 67.31 93 GLU A C 1
ATOM 689 O O . GLU A 1 93 ? -5.835 0.752 44.277 1.00 67.31 93 GLU A O 1
ATOM 694 N N . ASN A 1 94 ? -5.302 -0.969 45.619 1.00 69.06 94 ASN A N 1
ATOM 695 C CA . ASN A 1 94 ? -4.701 -1.821 44.595 1.00 69.06 94 ASN A CA 1
ATOM 696 C C . ASN A 1 94 ? -5.732 -2.530 43.703 1.00 69.06 94 ASN A C 1
ATOM 698 O O . ASN A 1 94 ? -5.484 -2.668 42.505 1.00 69.06 94 ASN A O 1
ATOM 702 N N . GLU A 1 95 ? -6.885 -2.938 44.234 1.00 72.12 95 GLU A N 1
ATOM 703 C CA . GLU A 1 95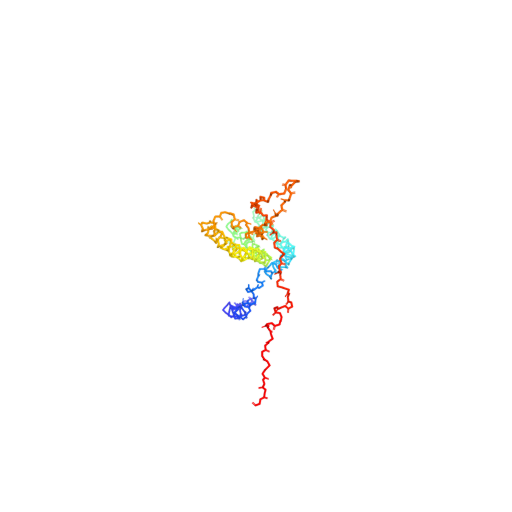 ? -7.947 -3.579 43.442 1.00 72.12 95 GLU A CA 1
ATOM 704 C C . GLU A 1 95 ? -8.620 -2.571 42.513 1.00 72.12 95 GLU A C 1
ATOM 706 O O . GLU A 1 95 ? -8.769 -2.836 41.323 1.00 72.12 95 GLU A O 1
ATOM 711 N N . PHE A 1 96 ? -8.857 -1.350 42.999 1.00 68.50 96 PHE A N 1
ATOM 712 C CA . PHE A 1 96 ? -9.322 -0.234 42.172 1.00 68.50 96 PHE A CA 1
ATOM 713 C C . PHE A 1 96 ? -8.386 0.060 40.989 1.00 68.50 96 PHE A C 1
ATOM 715 O O . PHE A 1 96 ? -8.833 0.259 39.857 1.00 68.50 96 PHE A O 1
ATOM 722 N N . LYS A 1 97 ? -7.066 0.081 41.232 1.00 76.00 97 LYS A N 1
ATOM 723 C CA . LYS A 1 97 ? -6.064 0.309 40.176 1.00 76.00 97 LYS A CA 1
ATOM 724 C C . LYS A 1 97 ? -6.088 -0.815 39.138 1.00 76.00 97 LYS A C 1
ATOM 726 O O . LYS A 1 97 ? -6.005 -0.520 37.942 1.00 76.00 97 LYS A O 1
ATOM 731 N N . ASN A 1 98 ? -6.223 -2.067 39.575 1.00 78.12 98 ASN A N 1
ATOM 732 C CA . ASN A 1 98 ? -6.304 -3.235 38.693 1.00 78.12 98 ASN A CA 1
ATOM 733 C C . ASN A 1 98 ? -7.597 -3.266 37.865 1.00 78.12 98 ASN A C 1
ATOM 735 O O . ASN A 1 98 ? -7.536 -3.555 36.669 1.00 78.12 98 ASN A O 1
ATOM 739 N N . ASP A 1 99 ? -8.745 -2.915 38.442 1.00 76.19 99 ASP A N 1
ATOM 740 C CA . ASP A 1 99 ? -10.021 -2.879 37.714 1.00 76.19 99 ASP A CA 1
ATOM 741 C C . ASP A 1 99 ? -10.050 -1.762 36.673 1.00 76.19 99 ASP A C 1
ATOM 743 O O . ASP A 1 99 ? -10.414 -1.993 35.514 1.00 76.19 99 ASP A O 1
ATOM 747 N N . ILE A 1 100 ? -9.565 -0.570 37.034 1.00 78.88 100 ILE A N 1
ATOM 748 C CA . ILE A 1 100 ? -9.421 0.530 36.080 1.00 78.88 100 ILE A CA 1
ATOM 749 C C . ILE A 1 100 ? -8.477 0.141 34.937 1.00 78.88 100 ILE A C 1
ATOM 751 O O . ILE A 1 100 ? -8.828 0.303 33.765 1.00 78.88 100 ILE A O 1
ATOM 755 N N . THR A 1 101 ? -7.289 -0.393 35.238 1.00 82.19 101 THR A N 1
ATOM 756 C CA . THR A 1 101 ? -6.344 -0.797 34.182 1.00 82.19 101 THR A CA 1
ATOM 757 C C . THR A 1 101 ? -6.910 -1.910 33.306 1.00 82.19 101 THR A C 1
ATOM 759 O O . THR A 1 101 ? -6.762 -1.849 32.084 1.00 82.19 101 THR A O 1
ATOM 762 N N . THR A 1 102 ? -7.628 -2.873 33.881 1.00 83.38 102 THR A N 1
ATOM 763 C CA . THR A 1 102 ? -8.299 -3.936 33.122 1.00 83.38 102 THR A CA 1
ATOM 764 C C . THR A 1 102 ? -9.380 -3.372 32.198 1.00 83.38 102 THR A C 1
ATOM 766 O O . THR A 1 102 ? -9.441 -3.766 31.029 1.00 83.38 102 THR A O 1
ATOM 769 N N . ALA A 1 103 ? -10.174 -2.398 32.656 1.00 82.06 103 ALA A N 1
ATOM 770 C CA . ALA A 1 103 ? -11.171 -1.715 31.830 1.00 82.06 103 ALA A CA 1
ATOM 771 C C . ALA A 1 103 ? -10.530 -0.981 30.635 1.00 82.06 103 ALA A C 1
ATOM 773 O O . ALA A 1 103 ? -11.007 -1.107 29.502 1.00 82.06 103 ALA A O 1
ATOM 774 N N . TYR A 1 104 ? -9.409 -0.282 30.844 1.00 83.44 104 TYR A N 1
ATOM 775 C CA . TYR A 1 104 ? -8.659 0.380 29.765 1.00 83.44 104 TYR A CA 1
ATOM 776 C C . TYR A 1 104 ? -8.026 -0.612 28.778 1.00 83.44 104 TYR A C 1
ATOM 778 O O . TYR A 1 104 ? -8.057 -0.401 27.564 1.00 83.44 104 TYR A O 1
ATOM 786 N N . VAL A 1 105 ? -7.471 -1.725 29.265 1.00 91.38 105 VAL A N 1
ATOM 787 C CA . VAL A 1 105 ? -6.892 -2.762 28.395 1.00 91.38 105 VAL A CA 1
ATOM 788 C C . VAL A 1 105 ? -7.985 -3.445 27.571 1.00 91.38 105 VAL A C 1
ATOM 790 O O . VAL A 1 105 ? -7.824 -3.626 26.360 1.00 91.38 105 VAL A O 1
ATOM 793 N N . HIS A 1 106 ? -9.116 -3.790 28.189 1.00 84.75 106 HIS A N 1
ATOM 794 C CA . HIS A 1 106 ? -10.241 -4.429 27.506 1.00 84.75 106 HIS A CA 1
ATOM 795 C C . HIS A 1 106 ? -10.805 -3.540 26.389 1.00 84.75 106 HIS A C 1
ATOM 797 O O . HIS A 1 106 ? -11.017 -4.001 25.261 1.00 84.75 106 HIS A O 1
ATOM 803 N N . THR A 1 107 ? -10.976 -2.248 26.669 1.00 85.81 107 THR A N 1
ATOM 804 C CA . THR A 1 107 ? -11.475 -1.272 25.691 1.00 85.81 107 THR A CA 1
ATOM 805 C C . THR A 1 107 ? -10.453 -1.012 24.588 1.00 85.81 107 THR A C 1
ATOM 807 O O . THR A 1 107 ? -10.822 -0.999 23.411 1.00 85.81 107 THR A O 1
ATOM 810 N N . GLY A 1 108 ? -9.161 -0.944 24.921 1.00 86.88 108 GLY A N 1
ATOM 811 C CA . GLY A 1 108 ? -8.074 -0.878 23.942 1.00 86.88 108 GLY A CA 1
ATOM 812 C C . GLY A 1 108 ? -8.081 -2.058 22.963 1.00 86.88 108 GLY A C 1
ATOM 813 O O . GLY A 1 108 ? -7.995 -1.866 21.747 1.00 86.88 108 GLY A O 1
ATOM 814 N N . VAL A 1 109 ? -8.269 -3.287 23.458 1.00 91.19 109 VAL A N 1
ATOM 815 C CA . VAL A 1 109 ? -8.377 -4.489 22.610 1.00 91.19 109 VAL A CA 1
ATOM 816 C C . VAL A 1 109 ? -9.635 -4.455 21.736 1.00 91.19 109 VAL A C 1
ATOM 818 O O . VAL A 1 109 ? -9.587 -4.866 20.570 1.00 91.19 109 VAL A O 1
ATOM 821 N N . ALA A 1 110 ? -10.763 -3.978 22.265 1.00 85.69 110 ALA A N 1
ATOM 822 C CA . ALA A 1 110 ? -12.003 -3.844 21.505 1.00 85.69 110 ALA A CA 1
ATOM 823 C C . ALA A 1 110 ? -11.863 -2.823 20.360 1.00 85.69 110 ALA A C 1
ATOM 825 O O . ALA A 1 110 ? -12.218 -3.129 19.218 1.00 85.69 110 ALA A O 1
ATOM 826 N N . LEU A 1 111 ? -11.255 -1.663 20.626 1.00 86.62 111 LEU A N 1
ATOM 827 C CA . LEU A 1 111 ? -10.960 -0.646 19.612 1.00 86.62 111 LEU A CA 1
ATOM 828 C C . LEU A 1 111 ? -10.000 -1.172 18.543 1.00 86.62 111 LEU A C 1
ATOM 830 O O . LEU A 1 111 ? -10.268 -1.027 17.346 1.00 86.62 111 LEU A O 1
ATOM 834 N N . ALA A 1 112 ? -8.929 -1.855 18.953 1.00 89.12 112 ALA A N 1
ATOM 835 C CA . ALA A 1 112 ? -7.977 -2.457 18.027 1.00 89.12 112 ALA A CA 1
ATOM 836 C C . ALA A 1 112 ? -8.658 -3.462 17.084 1.00 89.12 112 ALA A C 1
ATOM 838 O O . ALA A 1 112 ? -8.419 -3.431 15.878 1.00 89.12 112 ALA A O 1
ATOM 839 N N . LYS A 1 113 ? -9.561 -4.314 17.590 1.00 89.56 113 LYS A N 1
ATOM 840 C CA . LYS A 1 113 ? -10.320 -5.270 16.759 1.00 89.56 113 LYS A CA 1
ATOM 841 C C . LYS A 1 113 ? -11.210 -4.584 15.724 1.00 89.56 113 LYS A C 1
ATOM 843 O O . LYS A 1 113 ? -11.361 -5.102 14.619 1.00 89.56 113 LYS A O 1
ATOM 848 N N . VAL A 1 114 ? -11.802 -3.445 16.072 1.00 90.06 114 VAL A N 1
ATOM 849 C CA . VAL A 1 114 ? -12.707 -2.701 15.187 1.00 90.06 114 VAL A CA 1
ATOM 850 C C . VAL A 1 114 ? -11.935 -1.932 14.108 1.00 90.06 114 VAL A C 1
ATOM 852 O O . VAL A 1 114 ? -12.366 -1.919 12.954 1.00 90.06 114 VAL A O 1
ATOM 855 N N . TYR A 1 115 ? -10.776 -1.360 14.443 1.00 88.88 115 TYR A N 1
ATOM 856 C CA . TYR A 1 115 ? -9.938 -0.619 13.492 1.00 88.88 115 TYR A CA 1
ATOM 857 C C . TYR A 1 115 ? -8.991 -1.495 12.666 1.00 88.88 115 TYR A C 1
ATOM 859 O O . TYR A 1 115 ? -8.611 -1.087 11.567 1.00 88.88 115 TYR A O 1
ATOM 867 N N . ALA A 1 116 ? -8.631 -2.694 13.139 1.00 90.38 116 ALA A N 1
ATOM 868 C CA . ALA A 1 116 ? -7.671 -3.577 12.472 1.00 90.38 116 ALA A CA 1
ATOM 869 C C . ALA A 1 116 ? -7.941 -3.786 10.965 1.00 90.38 116 ALA A C 1
ATOM 871 O O . ALA A 1 116 ? -6.987 -3.691 10.190 1.00 90.38 116 ALA A O 1
ATOM 872 N N . PRO A 1 117 ? -9.188 -4.003 10.494 1.00 87.75 117 PRO A N 1
ATOM 873 C CA . PRO A 1 117 ? -9.459 -4.161 9.065 1.00 87.75 117 PRO A CA 1
ATOM 874 C C . PRO A 1 117 ? -9.264 -2.866 8.265 1.00 87.75 117 PRO A C 1
ATOM 876 O O . PRO A 1 117 ? -8.718 -2.904 7.166 1.00 87.75 117 PRO A O 1
ATOM 879 N N . ALA A 1 118 ? -9.685 -1.720 8.812 1.00 88.75 118 ALA A N 1
ATOM 880 C CA . ALA A 1 118 ? -9.580 -0.425 8.139 1.00 88.75 118 ALA A CA 1
ATOM 881 C C . ALA A 1 118 ? -8.115 0.027 8.029 1.00 88.75 118 ALA A C 1
ATOM 883 O O . ALA A 1 118 ? -7.650 0.384 6.947 1.00 88.75 118 ALA A O 1
ATOM 884 N N . VAL A 1 119 ? -7.368 -0.067 9.132 1.00 89.56 119 VAL A N 1
ATOM 885 C CA . VAL A 1 119 ? -5.938 0.270 9.176 1.00 89.56 119 VAL A CA 1
ATOM 886 C C . VAL A 1 119 ? -5.131 -0.701 8.318 1.00 89.56 119 VAL A C 1
ATOM 888 O O . VAL A 1 119 ? -4.278 -0.269 7.547 1.00 89.56 119 VAL A O 1
ATOM 891 N N . GLY A 1 120 ? -5.434 -2.001 8.383 1.00 92.00 120 GLY A N 1
ATOM 892 C CA . GLY A 1 120 ? -4.781 -3.011 7.552 1.00 92.00 120 GLY A CA 1
ATOM 893 C C . GLY A 1 120 ? -4.950 -2.739 6.056 1.00 92.00 120 GLY A C 1
ATOM 894 O O . GLY A 1 120 ? -3.966 -2.772 5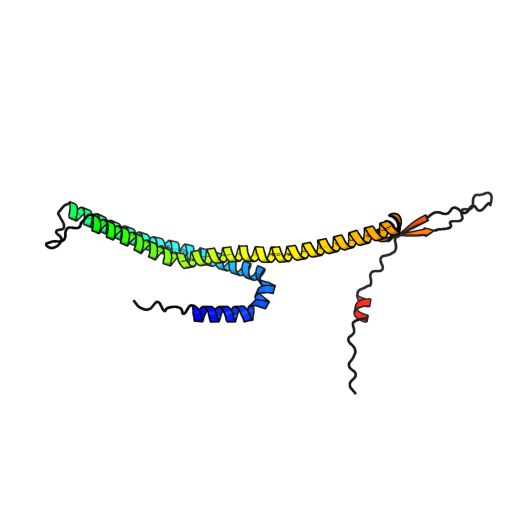.317 1.00 92.00 120 GLY A O 1
ATOM 895 N N . LEU A 1 121 ? -6.168 -2.407 5.613 1.00 89.19 121 LEU A N 1
ATOM 896 C CA . LEU A 1 121 ? -6.432 -2.024 4.222 1.00 89.19 121 LEU A CA 1
ATOM 897 C C . LEU A 1 121 ? -5.730 -0.719 3.831 1.00 89.19 121 LEU A C 1
ATOM 899 O O . LEU A 1 121 ? -5.182 -0.641 2.733 1.00 89.19 121 LEU A O 1
ATOM 903 N N . GLY A 1 122 ? -5.704 0.279 4.718 1.00 88.31 122 GLY A N 1
ATOM 904 C CA . GLY A 1 122 ? -5.000 1.541 4.480 1.00 88.31 122 GLY A CA 1
ATOM 905 C C . GLY A 1 122 ? -3.496 1.341 4.280 1.00 88.31 122 GLY A C 1
ATOM 906 O O . GLY A 1 122 ? -2.943 1.762 3.264 1.00 88.31 122 GLY A O 1
ATOM 907 N N . VAL A 1 123 ? -2.844 0.624 5.200 1.00 92.62 123 VAL A N 1
ATOM 908 C CA . VAL A 1 123 ? -1.406 0.310 5.116 1.00 92.62 123 VAL A CA 1
ATOM 909 C C . VAL A 1 123 ? -1.097 -0.526 3.875 1.00 92.62 123 VAL A C 1
ATOM 911 O O . VAL A 1 123 ? -0.142 -0.232 3.155 1.00 92.62 123 VAL A O 1
ATOM 914 N N . ALA A 1 124 ? -1.919 -1.537 3.579 1.00 90.94 124 ALA A N 1
ATOM 915 C CA . ALA A 1 124 ? -1.751 -2.356 2.382 1.00 90.94 124 ALA A CA 1
ATOM 916 C C . ALA A 1 124 ? -1.903 -1.533 1.092 1.00 90.94 124 ALA A C 1
ATOM 918 O O . ALA A 1 124 ? -1.110 -1.706 0.167 1.00 90.94 124 ALA A O 1
ATOM 919 N N . SER A 1 125 ? -2.879 -0.621 1.033 1.00 90.06 125 SER A N 1
ATOM 920 C CA . SER A 1 125 ? -3.105 0.258 -0.120 1.00 90.06 125 SER A CA 1
ATOM 921 C C . SER A 1 125 ? -1.920 1.197 -0.360 1.00 90.06 125 SER A C 1
ATOM 923 O O . SER A 1 125 ? -1.410 1.273 -1.479 1.00 90.06 125 SER A O 1
ATOM 925 N N . LEU A 1 126 ? -1.394 1.824 0.696 1.00 88.81 126 LEU A N 1
ATOM 926 C CA . LEU A 1 126 ? -0.201 2.671 0.601 1.00 88.81 126 LEU A CA 1
ATOM 927 C C . LEU A 1 126 ? 1.033 1.873 0.165 1.00 88.81 126 LEU A C 1
ATOM 929 O O . LEU A 1 126 ? 1.744 2.287 -0.751 1.00 88.81 126 LEU A O 1
ATOM 933 N N . GLY A 1 127 ? 1.259 0.696 0.753 1.00 91.38 127 GLY A N 1
ATOM 934 C CA . GLY A 1 127 ? 2.337 -0.200 0.325 1.00 91.38 127 GLY A CA 1
ATOM 935 C C . GLY A 1 127 ? 2.208 -0.599 -1.150 1.00 91.38 127 GLY A C 1
ATOM 936 O O . GLY A 1 127 ? 3.201 -0.640 -1.879 1.00 91.38 127 GLY A O 1
ATOM 937 N N . CYS A 1 128 ? 0.978 -0.818 -1.617 1.00 86.56 128 CYS A N 1
ATOM 938 C CA . CYS A 1 128 ? 0.672 -1.108 -3.012 1.00 86.56 128 CYS A CA 1
ATOM 939 C C . CYS A 1 128 ? 0.972 0.099 -3.922 1.00 86.56 128 CYS A C 1
ATOM 941 O O . CYS A 1 128 ? 1.586 -0.053 -4.978 1.00 86.56 128 CYS A O 1
ATOM 943 N N . MET A 1 129 ? 0.642 1.316 -3.495 1.00 87.88 129 MET A N 1
ATOM 944 C CA . MET A 1 129 ? 0.955 2.535 -4.240 1.00 87.88 129 MET A CA 1
ATOM 945 C C . MET A 1 129 ? 2.472 2.733 -4.397 1.00 87.88 129 MET A C 1
ATOM 947 O O . MET A 1 129 ? 2.961 2.816 -5.527 1.00 87.88 129 MET A O 1
ATOM 951 N N . PHE A 1 130 ? 3.238 2.706 -3.303 1.00 88.81 130 PHE A N 1
ATOM 952 C CA . PHE A 1 130 ? 4.697 2.881 -3.355 1.00 88.81 130 PHE A CA 1
ATOM 953 C C . PHE A 1 130 ? 5.409 1.739 -4.093 1.00 88.81 130 PHE A C 1
ATOM 955 O O . PHE A 1 130 ? 6.316 1.983 -4.893 1.00 88.81 130 PHE A O 1
ATOM 962 N N . GLY A 1 131 ? 4.965 0.494 -3.895 1.00 87.81 131 GLY A N 1
ATOM 963 C CA . GLY A 1 131 ? 5.504 -0.659 -4.615 1.00 87.81 131 GLY A CA 1
ATOM 964 C C . GLY A 1 131 ? 5.293 -0.560 -6.129 1.00 87.81 131 GLY A C 1
ATOM 965 O O . GLY A 1 131 ? 6.205 -0.870 -6.900 1.00 87.81 131 GLY A O 1
ATOM 966 N N . SER A 1 132 ? 4.123 -0.073 -6.564 1.00 85.62 132 SER A N 1
ATOM 967 C CA . SER A 1 132 ? 3.823 0.120 -7.989 1.00 85.62 132 SER A CA 1
ATOM 968 C C . SER A 1 132 ? 4.730 1.177 -8.624 1.00 85.62 132 SER A C 1
ATOM 970 O O . SER A 1 132 ? 5.246 0.964 -9.726 1.00 85.62 132 SER A O 1
ATOM 972 N N . HIS A 1 133 ? 4.991 2.268 -7.897 1.00 86.56 133 HIS A N 1
ATOM 973 C CA . HIS A 1 133 ? 5.828 3.365 -8.362 1.00 86.56 133 HIS A CA 1
ATOM 974 C C . HIS A 1 133 ? 7.273 2.904 -8.579 1.00 86.56 133 HIS A C 1
ATOM 976 O O . HIS A 1 133 ? 7.833 3.119 -9.651 1.00 86.56 133 HIS A O 1
ATOM 982 N N . HIS A 1 134 ? 7.845 2.156 -7.630 1.00 86.19 134 HIS A N 1
ATOM 983 C CA . HIS A 1 134 ? 9.204 1.612 -7.755 1.00 86.19 134 HIS A CA 1
ATOM 984 C C . HIS A 1 134 ? 9.384 0.706 -8.983 1.00 86.19 134 HIS A C 1
ATOM 986 O O . HIS A 1 134 ? 10.378 0.798 -9.708 1.00 86.19 134 HIS A O 1
ATOM 992 N N . ILE A 1 135 ? 8.407 -0.167 -9.247 1.00 86.50 135 ILE A N 1
ATOM 993 C CA . ILE A 1 135 ? 8.438 -1.076 -10.403 1.00 86.50 135 ILE A CA 1
ATOM 994 C C . ILE A 1 135 ? 8.359 -0.291 -11.717 1.00 86.50 135 ILE A C 1
ATOM 996 O O . ILE A 1 135 ? 9.069 -0.620 -12.672 1.00 86.50 135 ILE A O 1
ATOM 1000 N N . MET A 1 136 ? 7.518 0.743 -11.772 1.00 83.56 136 MET A N 1
ATOM 1001 C CA . MET A 1 136 ? 7.374 1.593 -12.953 1.00 83.56 136 MET A CA 1
ATOM 1002 C C . MET A 1 136 ? 8.650 2.400 -13.225 1.00 83.56 136 MET A C 1
ATOM 1004 O O . MET A 1 136 ? 9.140 2.392 -14.355 1.00 83.56 136 MET A O 1
ATOM 1008 N N . THR A 1 137 ? 9.252 2.992 -12.191 1.00 87.00 137 THR A N 1
ATOM 1009 C CA . THR A 1 137 ? 10.499 3.763 -12.305 1.00 87.00 137 THR A CA 1
ATOM 1010 C C . THR A 1 137 ? 11.656 2.905 -12.809 1.00 87.00 137 THR A C 1
ATOM 1012 O O . THR A 1 137 ? 12.376 3.334 -13.706 1.00 87.00 137 THR A O 1
ATOM 1015 N N . LYS A 1 138 ? 11.802 1.657 -12.339 1.00 86.56 138 LYS A N 1
ATOM 1016 C CA . LYS A 1 138 ? 12.836 0.741 -12.863 1.00 86.56 138 LYS A CA 1
ATOM 1017 C C . LYS A 1 138 ? 12.668 0.434 -14.352 1.00 86.56 138 LYS A C 1
ATOM 1019 O O . LYS A 1 138 ? 13.656 0.388 -15.082 1.00 86.56 138 LYS A O 1
ATOM 1024 N N . ARG A 1 139 ? 11.431 0.213 -14.811 1.00 84.12 139 ARG A N 1
ATOM 1025 C CA . ARG A 1 139 ? 11.153 -0.056 -16.232 1.00 84.12 139 ARG A CA 1
ATOM 1026 C C . ARG A 1 139 ? 11.447 1.172 -17.093 1.00 84.12 139 ARG A C 1
ATOM 1028 O O . ARG A 1 139 ? 12.121 1.036 -18.111 1.00 84.12 139 ARG A O 1
ATOM 1035 N N . ASN A 1 140 ? 11.020 2.352 -16.652 1.00 85.56 140 ASN A N 1
ATOM 1036 C CA . ASN A 1 140 ? 11.278 3.602 -17.365 1.00 85.56 140 ASN A CA 1
ATOM 1037 C C . ASN A 1 140 ? 12.778 3.936 -17.394 1.00 85.56 140 ASN A C 1
ATOM 1039 O O . ASN A 1 140 ? 13.293 4.276 -18.451 1.00 85.56 140 ASN A O 1
ATOM 1043 N N . ALA A 1 141 ? 13.503 3.716 -16.293 1.00 87.44 141 ALA A N 1
ATOM 1044 C CA . ALA A 1 141 ? 14.950 3.918 -16.234 1.00 87.44 141 ALA A CA 1
ATOM 1045 C C . ALA A 1 141 ? 15.719 3.010 -17.207 1.00 87.44 141 ALA A C 1
ATOM 1047 O O . ALA A 1 141 ? 16.677 3.456 -17.829 1.00 87.44 141 ALA A O 1
ATOM 1048 N N . SER A 1 142 ? 15.292 1.752 -17.384 1.00 87.88 142 SER A N 1
ATOM 1049 C CA . SER A 1 142 ? 15.933 0.846 -18.350 1.00 87.88 142 SER A CA 1
ATOM 1050 C C . SER A 1 142 ? 15.755 1.295 -19.804 1.00 87.88 142 SER A C 1
ATOM 1052 O O . SER A 1 142 ? 16.687 1.177 -20.594 1.00 87.88 142 SER A O 1
ATOM 1054 N N . LEU A 1 143 ? 14.588 1.854 -20.145 1.00 87.12 143 LEU A N 1
ATOM 1055 C CA . LEU A 1 143 ? 14.330 2.425 -21.468 1.00 87.12 143 LEU A CA 1
ATOM 1056 C C . LEU A 1 143 ? 15.198 3.663 -21.685 1.00 87.12 143 LEU A C 1
ATOM 1058 O O . LEU A 1 143 ? 15.882 3.750 -22.698 1.00 87.12 143 LEU A O 1
ATOM 1062 N N . THR A 1 144 ? 15.234 4.574 -20.711 1.00 91.50 144 THR A N 1
ATOM 1063 C CA . THR A 1 144 ? 16.107 5.753 -20.754 1.00 91.50 144 THR A CA 1
ATOM 1064 C C . THR A 1 144 ? 17.575 5.357 -20.910 1.00 91.50 144 THR A C 1
ATOM 1066 O O . THR A 1 144 ? 18.268 5.925 -21.744 1.00 91.50 144 THR A O 1
ATOM 1069 N N . ALA A 1 145 ? 18.043 4.342 -20.182 1.00 93.06 145 ALA A N 1
ATOM 1070 C CA . ALA A 1 145 ? 19.407 3.837 -20.322 1.00 93.06 145 ALA A CA 1
ATOM 1071 C C . ALA A 1 145 ? 19.682 3.262 -21.722 1.00 93.06 145 ALA A C 1
ATOM 1073 O O . ALA A 1 145 ? 20.758 3.488 -22.269 1.00 93.06 145 ALA A O 1
ATOM 1074 N N . ALA A 1 146 ? 18.720 2.553 -22.321 1.00 93.31 146 ALA A N 1
ATOM 1075 C CA . ALA A 1 146 ? 18.850 2.052 -23.688 1.00 93.31 146 ALA A CA 1
ATOM 1076 C C . ALA A 1 146 ? 18.934 3.193 -24.717 1.00 93.31 146 ALA A C 1
ATOM 1078 O O . ALA A 1 146 ? 19.767 3.123 -25.617 1.00 93.31 146 ALA A O 1
ATOM 1079 N N . TYR A 1 147 ? 18.133 4.254 -24.563 1.00 92.06 147 TYR A N 1
ATOM 1080 C CA . TYR A 1 147 ? 18.232 5.456 -25.403 1.00 92.06 147 TYR A CA 1
ATOM 1081 C C . TYR A 1 147 ? 19.587 6.148 -25.250 1.00 92.06 147 TYR A C 1
ATOM 1083 O O . TYR A 1 147 ? 20.242 6.402 -26.251 1.00 92.06 147 TYR A O 1
ATOM 1091 N N . ILE A 1 148 ? 20.061 6.340 -24.016 1.00 94.44 148 ILE A N 1
ATOM 1092 C CA . ILE A 1 148 ? 21.389 6.918 -23.752 1.00 94.44 148 ILE A CA 1
ATOM 1093 C C . ILE A 1 148 ? 22.497 6.080 -24.408 1.00 94.44 148 ILE A C 1
ATOM 1095 O O . ILE A 1 148 ? 23.452 6.622 -24.957 1.00 94.44 148 ILE A O 1
ATOM 1099 N N . ALA A 1 149 ? 22.384 4.750 -24.371 1.00 94.88 149 ALA A N 1
ATOM 1100 C CA . ALA A 1 149 ? 23.351 3.870 -25.019 1.00 94.88 149 ALA A CA 1
ATOM 1101 C C . ALA A 1 149 ? 23.316 3.984 -26.553 1.00 94.88 149 ALA A C 1
ATOM 1103 O O . ALA A 1 149 ? 24.372 3.956 -27.183 1.00 94.88 149 ALA A O 1
ATOM 1104 N N . LEU A 1 150 ? 22.125 4.119 -27.148 1.00 92.81 150 LEU A N 1
ATOM 1105 C CA . LEU A 1 150 ? 21.967 4.343 -28.587 1.00 92.81 150 LEU A CA 1
ATOM 1106 C C . LEU A 1 150 ? 22.530 5.698 -29.011 1.00 92.81 150 LEU A C 1
ATOM 1108 O O . LEU A 1 150 ? 23.300 5.744 -29.966 1.00 92.81 150 LEU A O 1
ATOM 1112 N N . ASP A 1 151 ? 22.205 6.768 -28.286 1.00 94.62 151 ASP A N 1
ATOM 1113 C CA . ASP A 1 151 ? 22.724 8.110 -28.559 1.00 94.62 151 ASP A CA 1
ATOM 1114 C C . ASP A 1 151 ? 24.251 8.115 -28.507 1.00 94.62 151 ASP A C 1
ATOM 1116 O O . ASP A 1 151 ? 24.899 8.575 -29.444 1.00 94.62 151 ASP A O 1
ATOM 1120 N N . LYS A 1 152 ? 24.839 7.474 -27.492 1.00 94.50 152 LYS A N 1
ATOM 1121 C CA . LYS A 1 152 ? 26.293 7.320 -27.389 1.00 94.50 152 LYS A CA 1
ATOM 1122 C C . LYS A 1 152 ? 26.890 6.539 -28.566 1.00 94.50 152 LYS A C 1
ATOM 1124 O O . LYS A 1 152 ? 27.947 6.904 -29.071 1.00 94.50 152 LYS A O 1
ATOM 1129 N N . ALA A 1 153 ? 26.228 5.471 -29.015 1.00 92.50 153 ALA A N 1
ATOM 1130 C CA . ALA A 1 153 ? 26.683 4.700 -30.173 1.00 92.50 153 ALA A CA 1
ATOM 1131 C C . ALA A 1 153 ? 26.610 5.517 -31.478 1.00 92.50 153 ALA A C 1
ATOM 1133 O O . ALA A 1 153 ? 27.487 5.376 -32.336 1.00 92.50 153 ALA A O 1
ATOM 1134 N N . PHE A 1 154 ? 25.597 6.379 -31.627 1.00 90.75 154 PHE A N 1
ATOM 1135 C CA . PHE A 1 154 ? 25.482 7.300 -32.758 1.00 90.75 154 PHE A CA 1
ATOM 1136 C C . PHE A 1 154 ? 26.517 8.420 -32.700 1.00 90.75 154 PHE A C 1
ATOM 1138 O O . PHE A 1 154 ? 27.135 8.703 -33.723 1.00 90.75 154 PHE A O 1
ATOM 1145 N N . GLU A 1 155 ? 26.750 9.022 -31.535 1.00 90.50 155 GLU A N 1
ATOM 1146 C CA . GLU A 1 155 ? 27.812 10.017 -31.351 1.00 90.50 155 GLU A CA 1
ATOM 1147 C C . GLU A 1 155 ? 29.181 9.432 -31.702 1.00 90.50 155 GLU A C 1
ATOM 1149 O O . GLU A 1 155 ? 29.902 10.009 -32.507 1.00 90.50 155 GLU A O 1
ATOM 1154 N N . GLU A 1 156 ? 29.509 8.238 -31.207 1.00 91.06 156 GLU A N 1
ATOM 1155 C CA . GLU A 1 156 ? 30.786 7.586 -31.517 1.00 91.06 156 GLU A CA 1
ATOM 1156 C C . GLU A 1 156 ? 30.920 7.241 -33.012 1.00 91.06 156 GLU A C 1
ATOM 1158 O O . GLU A 1 156 ? 32.005 7.328 -33.592 1.00 91.06 156 GLU A O 1
ATOM 1163 N N . TYR A 1 157 ? 29.815 6.868 -33.668 1.00 86.62 157 TYR A N 1
ATOM 1164 C CA . TYR A 1 157 ? 29.790 6.709 -35.121 1.00 86.62 157 TYR A CA 1
ATOM 1165 C C . TYR A 1 157 ? 30.081 8.032 -35.838 1.00 86.62 157 TYR A C 1
ATOM 1167 O O . TYR A 1 157 ? 30.958 8.048 -36.701 1.00 86.62 157 TYR A O 1
ATOM 1175 N N . ARG A 1 158 ? 29.405 9.122 -35.455 1.00 80.50 158 ARG A N 1
ATOM 1176 C CA . ARG A 1 158 ? 29.622 10.462 -36.021 1.00 80.50 158 ARG A CA 1
ATOM 1177 C C . ARG A 1 158 ? 31.067 10.906 -35.851 1.00 80.50 158 ARG A C 1
ATOM 1179 O O . ARG A 1 158 ? 31.695 11.258 -36.839 1.00 80.50 158 ARG A O 1
ATOM 1186 N N . THR A 1 159 ? 31.627 10.781 -34.648 1.00 87.12 159 THR A N 1
ATOM 1187 C CA . THR A 1 159 ? 33.035 11.102 -34.380 1.00 87.12 159 THR A CA 1
ATOM 1188 C C . THR A 1 159 ? 33.972 10.313 -35.294 1.00 87.12 159 THR A C 1
ATOM 1190 O O . THR A 1 159 ? 34.837 10.907 -35.923 1.00 87.12 159 THR A O 1
ATOM 1193 N N . ARG A 1 160 ? 33.765 8.998 -35.479 1.00 86.44 160 ARG A N 1
ATOM 1194 C CA . ARG A 1 160 ? 34.600 8.198 -36.401 1.00 86.44 160 ARG A CA 1
ATOM 1195 C C . ARG A 1 160 ? 34.481 8.619 -37.866 1.00 86.44 160 ARG A C 1
ATOM 1197 O O . ARG A 1 160 ? 35.446 8.459 -38.615 1.00 86.44 160 ARG A O 1
ATOM 1204 N N . VAL A 1 161 ? 33.302 9.063 -38.297 1.00 82.19 161 VAL A N 1
ATOM 1205 C CA . VAL A 1 161 ? 33.091 9.546 -39.668 1.00 82.19 161 VAL A CA 1
ATOM 1206 C C . VAL A 1 161 ? 33.757 10.907 -39.843 1.00 82.19 161 VAL A C 1
ATOM 1208 O O . VAL A 1 161 ? 34.540 11.064 -40.779 1.00 82.19 161 VAL A O 1
ATOM 1211 N N . THR A 1 162 ? 33.546 11.837 -38.913 1.00 78.50 162 THR A N 1
ATOM 1212 C CA . THR A 1 162 ? 34.223 13.138 -38.886 1.00 78.50 162 THR A CA 1
ATOM 1213 C C . THR A 1 162 ? 35.745 12.986 -38.865 1.00 78.50 162 THR A C 1
ATOM 1215 O O . THR A 1 162 ? 36.421 13.601 -39.684 1.00 78.50 162 THR A O 1
ATOM 1218 N N . ASP A 1 163 ? 36.300 12.115 -38.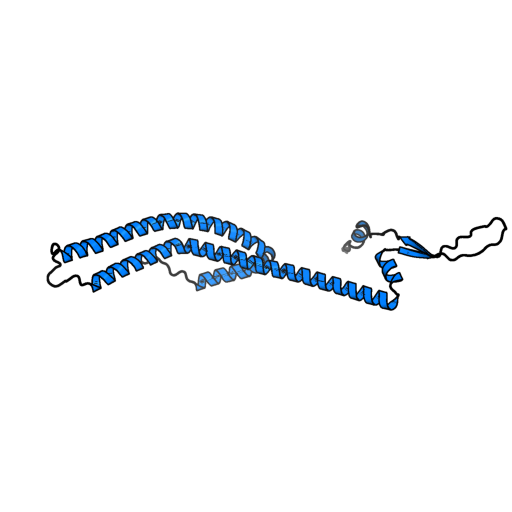018 1.00 81.44 163 ASP A N 1
ATOM 1219 C CA . ASP A 1 163 ? 37.752 11.907 -37.912 1.00 81.44 163 ASP A CA 1
ATOM 1220 C C . ASP A 1 163 ? 38.373 11.366 -39.212 1.00 81.44 163 ASP A C 1
ATOM 1222 O O . ASP A 1 163 ? 39.524 11.666 -39.530 1.00 81.44 163 ASP A O 1
ATOM 1226 N N . ARG A 1 164 ? 37.632 10.549 -39.977 1.00 77.06 164 ARG A N 1
ATOM 1227 C CA . ARG A 1 164 ? 38.126 9.950 -41.232 1.00 77.06 164 ARG A CA 1
ATOM 1228 C C . ARG A 1 164 ? 37.888 10.810 -42.467 1.00 77.06 164 ARG A C 1
ATOM 1230 O O . ARG A 1 164 ? 38.678 10.722 -43.403 1.00 77.06 164 ARG A O 1
ATOM 1237 N N . PHE A 1 165 ? 36.797 11.567 -42.504 1.00 73.50 165 PHE A N 1
ATOM 1238 C CA . PHE A 1 165 ? 36.321 12.238 -43.718 1.00 73.50 165 PHE A CA 1
ATOM 1239 C C . PHE A 1 165 ? 36.207 13.766 -43.580 1.00 73.50 165 PHE A C 1
ATOM 1241 O O . PHE A 1 165 ? 35.953 14.445 -44.573 1.00 73.50 165 PHE A O 1
ATOM 1248 N N . GLY A 1 166 ? 36.445 14.317 -42.387 1.00 70.06 166 GLY A N 1
ATOM 1249 C CA . GLY A 1 166 ? 36.290 15.738 -42.075 1.00 70.06 166 GLY A CA 1
ATOM 1250 C C . GLY A 1 166 ? 34.828 16.157 -41.874 1.00 70.06 166 GLY A C 1
ATOM 1251 O O . GLY A 1 166 ? 33.899 15.504 -42.353 1.00 70.06 166 GLY A O 1
ATOM 1252 N N . ASP A 1 167 ? 34.615 17.283 -41.186 1.00 67.06 167 ASP A N 1
ATOM 1253 C CA . ASP A 1 167 ? 33.276 17.770 -40.800 1.00 67.06 167 ASP A CA 1
ATOM 1254 C C . ASP A 1 167 ? 32.322 17.991 -41.986 1.00 67.06 167 ASP A C 1
ATOM 1256 O O . ASP A 1 167 ? 31.116 17.787 -41.860 1.00 67.06 167 ASP A O 1
ATOM 1260 N N . ARG A 1 168 ? 32.847 18.347 -43.167 1.00 58.03 168 ARG A N 1
ATOM 1261 C CA . ARG A 1 168 ? 32.024 18.609 -44.360 1.00 58.03 168 ARG A CA 1
ATOM 1262 C C . ARG A 1 168 ? 31.241 17.384 -44.841 1.00 58.03 168 ARG A C 1
ATOM 1264 O O . ARG A 1 168 ? 30.070 17.519 -45.174 1.00 58.03 168 ARG A O 1
ATOM 1271 N N . VAL A 1 169 ? 31.844 16.193 -44.836 1.00 61.25 169 VAL A N 1
ATOM 1272 C CA . VAL A 1 169 ? 31.179 14.956 -45.298 1.00 61.25 169 VAL A CA 1
ATOM 1273 C C . VAL A 1 169 ? 30.129 14.485 -44.288 1.00 61.25 169 VAL A C 1
ATOM 1275 O O . VAL A 1 169 ? 29.082 13.958 -44.665 1.00 61.25 169 VAL A O 1
ATOM 1278 N N . GLN A 1 170 ? 30.375 14.718 -42.997 1.00 55.84 170 GLN A N 1
ATOM 1279 C CA . GLN A 1 170 ? 29.407 14.440 -41.939 1.00 55.84 170 GLN A CA 1
ATOM 1280 C C . GLN A 1 170 ? 28.185 15.369 -42.045 1.00 55.84 170 GLN A C 1
ATOM 1282 O O . GLN A 1 170 ? 27.050 14.907 -41.936 1.00 55.84 170 GLN A O 1
ATOM 1287 N N . GLN A 1 171 ? 28.405 16.653 -42.336 1.00 62.59 171 GLN A N 1
ATOM 1288 C CA . GLN A 1 171 ? 27.350 17.646 -42.543 1.00 62.59 171 GLN A CA 1
ATOM 1289 C C . GLN A 1 171 ? 26.528 17.365 -43.821 1.00 62.59 171 GLN A C 1
ATOM 1291 O O . GLN A 1 171 ? 25.301 17.463 -43.799 1.00 62.59 171 GLN A O 1
ATOM 1296 N N . GLU A 1 172 ? 27.175 16.921 -44.903 1.00 59.62 172 GLU A N 1
ATOM 1297 C CA . GLU A 1 172 ? 26.522 16.436 -46.132 1.00 59.62 172 GLU A CA 1
ATOM 1298 C C . GLU A 1 172 ? 25.617 15.212 -45.867 1.00 59.62 172 GLU A C 1
ATOM 1300 O O . GLU A 1 172 ? 24.473 15.160 -46.330 1.00 59.62 172 GLU A O 1
ATOM 1305 N N . LEU A 1 173 ? 26.069 14.251 -45.051 1.00 62.91 173 LEU A N 1
ATOM 1306 C CA . LEU A 1 173 ? 25.272 13.081 -44.652 1.00 62.91 173 LEU A CA 1
ATOM 1307 C C . LEU A 1 173 ? 24.101 13.438 -43.718 1.00 62.91 173 LEU A C 1
ATOM 1309 O O . LEU A 1 173 ? 23.011 12.881 -43.871 1.00 62.91 173 LEU A O 1
ATOM 1313 N N . GLU A 1 174 ? 24.296 14.362 -42.774 1.00 62.50 174 GLU A N 1
ATOM 1314 C CA . GLU A 1 174 ? 23.262 14.802 -41.824 1.00 62.50 174 GLU A CA 1
ATOM 1315 C C . GLU A 1 174 ? 22.169 15.651 -42.466 1.00 62.50 174 GLU A C 1
ATOM 1317 O O . GLU A 1 174 ? 20.990 15.476 -42.152 1.00 62.50 174 GLU A O 1
ATOM 1322 N N . HIS A 1 175 ? 22.543 16.535 -43.390 1.00 56.78 175 HIS A N 1
ATOM 1323 C CA . HIS A 1 175 ? 21.593 17.362 -44.131 1.00 56.78 175 HIS A CA 1
ATOM 1324 C C . HIS A 1 175 ? 21.084 16.690 -45.413 1.00 56.78 175 HIS A C 1
ATOM 1326 O O . HIS A 1 175 ? 20.211 17.241 -46.081 1.00 56.78 175 HIS A O 1
ATOM 1332 N N . ASN A 1 176 ? 21.560 15.477 -45.725 1.00 53.47 176 ASN A N 1
ATOM 1333 C CA . ASN A 1 176 ? 21.223 14.737 -46.944 1.00 53.47 176 ASN A CA 1
ATOM 1334 C C . ASN A 1 176 ? 21.525 15.542 -48.220 1.00 53.47 176 ASN A C 1
ATOM 1336 O O . ASN A 1 176 ? 20.758 15.536 -49.180 1.00 53.47 176 ASN A O 1
ATOM 1340 N N . VAL A 1 177 ? 22.636 16.268 -48.224 1.00 52.62 177 VAL A N 1
ATOM 1341 C CA . VAL A 1 177 ? 23.058 17.145 -49.313 1.00 52.62 177 VAL A CA 1
ATOM 1342 C C . VAL A 1 177 ? 24.288 16.529 -49.963 1.00 52.62 177 VAL A C 1
ATOM 1344 O O . VAL A 1 177 ? 25.225 16.160 -49.267 1.00 52.62 177 VAL A O 1
ATOM 1347 N N . LYS A 1 178 ? 24.294 16.389 -51.289 1.00 44.78 178 LYS A N 1
ATOM 1348 C CA . LYS A 1 178 ? 25.479 15.954 -52.038 1.00 44.78 178 LYS A CA 1
ATOM 1349 C C . LYS A 1 178 ? 26.040 17.163 -52.780 1.00 44.78 178 LYS A C 1
ATOM 1351 O O . LYS A 1 178 ? 25.309 17.776 -53.560 1.00 44.78 178 LYS A O 1
ATOM 1356 N N . ALA A 1 179 ? 27.311 17.493 -52.563 1.00 42.09 179 ALA A N 1
ATOM 1357 C CA . ALA A 1 179 ? 27.993 18.497 -53.370 1.00 42.09 179 ALA A CA 1
ATOM 1358 C C . ALA A 1 179 ? 28.203 17.926 -54.782 1.00 42.09 179 ALA A C 1
ATOM 1360 O O . ALA A 1 179 ? 28.949 16.962 -54.974 1.00 42.09 179 ALA A O 1
ATOM 1361 N N . VAL A 1 180 ? 27.499 18.475 -55.770 1.00 44.72 180 VAL A N 1
ATOM 1362 C CA . VAL A 1 180 ? 27.691 18.120 -57.182 1.00 44.72 180 VAL A CA 1
ATOM 1363 C C . VAL A 1 180 ? 28.548 19.215 -57.813 1.00 44.72 180 VAL A C 1
ATOM 1365 O O . VAL A 1 180 ? 28.221 20.398 -57.717 1.00 44.72 180 VAL A O 1
ATOM 1368 N N . GLU A 1 181 ? 29.664 18.827 -58.434 1.00 38.81 181 GLU A N 1
ATOM 1369 C CA . GLU A 1 181 ? 30.437 19.712 -59.308 1.00 38.81 181 GLU A CA 1
ATOM 1370 C C . GLU A 1 181 ? 29.578 20.036 -60.535 1.00 38.81 181 GLU A C 1
ATOM 1372 O O . GLU A 1 181 ? 29.245 19.142 -61.314 1.00 38.81 181 GLU A O 1
ATOM 1377 N N . ILE A 1 182 ? 29.175 21.297 -60.694 1.00 39.38 182 ILE A N 1
ATOM 1378 C CA . ILE A 1 182 ? 28.458 21.749 -61.888 1.00 39.38 182 ILE A CA 1
ATOM 1379 C C . ILE A 1 182 ? 29.440 22.573 -62.721 1.00 39.38 182 ILE A C 1
ATOM 1381 O O . ILE A 1 182 ? 29.809 23.686 -62.346 1.00 39.38 182 ILE A O 1
ATOM 1385 N N . GLU A 1 183 ? 29.865 22.031 -63.863 1.00 36.16 183 GLU A N 1
ATOM 1386 C CA . GLU A 1 183 ? 30.572 22.787 -64.899 1.00 36.16 183 GLU A CA 1
ATOM 1387 C C . GLU A 1 183 ? 29.569 23.702 -65.617 1.00 36.16 183 GLU A C 1
ATOM 1389 O O . GLU A 1 183 ? 28.875 23.291 -66.545 1.00 36.16 183 GLU A O 1
ATOM 1394 N N . ASN A 1 184 ? 29.457 24.956 -65.178 1.00 38.53 184 ASN A N 1
ATOM 1395 C CA . ASN A 1 184 ? 28.695 25.966 -65.908 1.00 38.53 184 ASN A CA 1
ATOM 1396 C C . ASN A 1 184 ? 29.617 26.702 -66.887 1.00 38.53 184 ASN A C 1
ATOM 1398 O O . ASN A 1 184 ? 30.488 27.466 -66.474 1.00 38.53 184 ASN A O 1
ATOM 1402 N N . LYS A 1 185 ? 29.387 26.520 -68.193 1.00 37.09 185 LYS A N 1
ATOM 1403 C CA . LYS A 1 185 ? 29.924 27.411 -69.230 1.00 37.09 185 LYS A CA 1
ATOM 1404 C C . LYS A 1 185 ? 29.153 28.730 -69.197 1.00 37.09 185 LYS A C 1
ATOM 1406 O O . LYS A 1 185 ? 27.962 28.757 -69.502 1.00 37.09 185 LYS A O 1
ATOM 1411 N N . LYS A 1 186 ? 29.829 29.826 -68.853 1.00 37.12 186 LYS A N 1
ATOM 1412 C CA . LYS A 1 186 ? 29.337 31.188 -69.093 1.00 37.12 186 LYS A CA 1
ATOM 1413 C C . LYS A 1 186 ? 30.096 31.761 -70.286 1.00 37.12 186 LYS A C 1
ATOM 1415 O O . LYS A 1 186 ? 31.321 31.762 -70.284 1.00 37.12 186 LYS A O 1
ATOM 1420 N N . THR A 1 187 ? 29.373 32.236 -71.291 1.00 32.94 187 THR A N 1
ATOM 1421 C CA . THR A 1 187 ? 29.953 32.986 -72.409 1.00 32.94 187 THR A CA 1
ATOM 1422 C C . THR A 1 187 ? 29.938 34.466 -72.045 1.00 32.94 187 THR A C 1
ATOM 1424 O O . THR A 1 187 ? 28.865 35.030 -71.841 1.00 32.94 187 THR A O 1
ATOM 1427 N N . ASP A 1 188 ? 31.121 35.067 -71.929 1.00 40.78 188 ASP A N 1
ATOM 1428 C CA . ASP A 1 188 ? 31.304 36.520 -71.964 1.00 40.78 188 ASP A CA 1
ATOM 1429 C C . ASP A 1 188 ? 31.333 36.985 -73.432 1.00 40.78 188 ASP A C 1
ATOM 1431 O O . ASP A 1 188 ? 31.702 36.217 -74.330 1.00 40.78 188 ASP A O 1
ATOM 1435 N N . GLU A 1 189 ? 30.939 38.229 -73.689 1.00 49.94 189 GLU A N 1
ATOM 1436 C CA . GLU A 1 189 ? 30.612 38.799 -75.010 1.00 49.94 189 GLU A CA 1
ATOM 1437 C C . GLU A 1 189 ? 31.804 38.873 -75.995 1.00 49.94 189 GLU A C 1
ATOM 1439 O O . GLU A 1 189 ? 31.651 39.340 -77.120 1.00 49.94 189 GLU A O 1
ATOM 1444 N N . ASN A 1 190 ? 32.975 38.346 -75.616 1.00 44.22 190 ASN A N 1
ATOM 1445 C CA . ASN A 1 190 ? 34.194 38.281 -76.430 1.00 44.22 190 ASN A CA 1
ATOM 1446 C C . ASN A 1 190 ? 34.714 36.853 -76.710 1.00 44.22 190 ASN A C 1
ATOM 1448 O O . ASN A 1 190 ? 35.820 36.693 -77.221 1.00 44.22 190 ASN A O 1
ATOM 1452 N N . GLY A 1 191 ? 33.929 35.804 -76.433 1.00 43.16 191 GLY A N 1
ATOM 1453 C CA . GLY A 1 191 ? 34.159 34.474 -77.023 1.00 43.16 191 GLY A CA 1
ATOM 1454 C C . GLY A 1 191 ? 35.372 33.678 -76.512 1.00 43.16 191 GLY A C 1
ATOM 1455 O O . GLY A 1 191 ? 35.887 32.842 -77.252 1.00 43.16 191 GLY A O 1
ATOM 1456 N N . VAL A 1 192 ? 35.816 33.886 -75.266 1.00 39.41 192 VAL A N 1
ATOM 1457 C CA . VAL A 1 192 ? 36.816 33.028 -74.596 1.00 39.41 192 VAL A CA 1
ATOM 1458 C C . VAL A 1 192 ? 36.143 32.243 -73.465 1.00 39.41 192 VAL A C 1
ATOM 1460 O O . VAL A 1 192 ? 35.478 32.821 -72.610 1.00 39.41 192 VAL A O 1
ATOM 1463 N N . GLU A 1 193 ? 36.281 30.914 -73.485 1.00 40.12 193 GLU A N 1
ATOM 1464 C CA . GLU A 1 193 ? 35.696 30.001 -72.495 1.00 40.12 193 GLU A CA 1
ATOM 1465 C C . GLU A 1 193 ? 36.610 29.872 -71.262 1.00 40.12 193 GLU A C 1
ATOM 1467 O O . GLU A 1 193 ? 37.675 29.262 -71.345 1.00 40.12 193 GLU A O 1
ATOM 1472 N N . GLU A 1 194 ? 36.187 30.378 -70.100 1.00 41.19 194 GLU A N 1
ATOM 1473 C CA . GLU A 1 194 ? 36.846 30.081 -68.821 1.00 41.19 194 GLU A CA 1
ATOM 1474 C C . GLU A 1 194 ? 36.007 29.103 -67.988 1.00 41.19 194 GLU A C 1
ATOM 1476 O O . GLU A 1 194 ? 34.822 29.313 -67.725 1.00 41.19 194 GLU A O 1
ATOM 1481 N N . THR A 1 195 ? 36.631 27.999 -67.574 1.00 35.6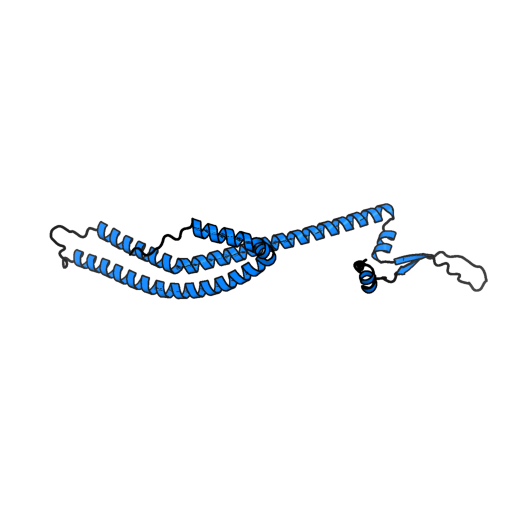6 195 THR A N 1
ATOM 1482 C CA . THR A 1 195 ? 35.994 26.942 -66.775 1.00 35.66 195 THR A CA 1
ATOM 1483 C C . THR A 1 195 ? 36.166 27.255 -65.289 1.00 35.66 195 THR A C 1
ATOM 1485 O O . THR A 1 195 ? 37.234 27.019 -64.726 1.00 35.66 195 THR A O 1
ATOM 1488 N N . ILE A 1 196 ? 35.127 27.776 -64.630 1.00 41.59 196 ILE A N 1
ATOM 1489 C CA . ILE A 1 196 ? 35.133 28.004 -63.176 1.00 41.59 196 ILE A CA 1
ATOM 1490 C C . ILE A 1 196 ? 34.445 26.823 -62.485 1.00 41.59 196 ILE A C 1
ATOM 1492 O O . ILE A 1 196 ? 33.260 26.570 -62.696 1.00 41.59 196 ILE A O 1
ATOM 1496 N N . LYS A 1 197 ? 35.183 26.105 -61.631 1.00 38.56 197 LYS A N 1
ATOM 1497 C CA . LYS A 1 197 ? 34.649 25.003 -60.818 1.00 38.56 197 LYS A CA 1
ATOM 1498 C C . LYS A 1 197 ? 33.888 25.564 -59.614 1.00 38.56 197 LYS A C 1
ATOM 1500 O O . LYS A 1 197 ? 34.510 26.070 -58.681 1.00 38.56 197 LYS A O 1
ATOM 1505 N N . GLN A 1 198 ? 32.559 25.475 -59.623 1.00 39.19 198 GLN A N 1
ATOM 1506 C CA . GLN A 1 198 ? 31.718 25.783 -58.462 1.00 39.19 198 GLN A CA 1
ATOM 1507 C C . GLN A 1 198 ? 31.039 24.518 -57.933 1.00 39.19 198 GLN A C 1
ATOM 1509 O O . GLN A 1 198 ? 30.471 23.727 -58.683 1.00 39.19 198 GLN A O 1
ATOM 1514 N N . TYR A 1 199 ? 31.090 24.356 -56.613 1.00 41.16 199 TYR A N 1
ATOM 1515 C CA . TYR A 1 199 ? 30.433 23.276 -55.886 1.00 41.16 199 TYR A CA 1
ATOM 1516 C C . TYR A 1 199 ? 29.083 23.797 -55.390 1.00 41.16 199 TYR A C 1
ATOM 1518 O O . TYR A 1 199 ? 29.048 24.808 -54.689 1.00 41.16 199 TYR A O 1
ATOM 1526 N N . THR A 1 200 ? 27.983 23.151 -55.781 1.00 41.38 200 THR A N 1
ATOM 1527 C CA . THR A 1 200 ? 26.641 23.471 -55.271 1.00 41.38 200 THR A CA 1
ATOM 1528 C C . THR A 1 200 ? 26.095 22.297 -54.472 1.00 41.38 200 THR A C 1
ATOM 1530 O O . THR A 1 200 ? 26.132 21.145 -54.906 1.00 41.38 200 THR A O 1
ATOM 1533 N N . ASP A 1 201 ? 25.568 22.632 -53.304 1.00 42.06 201 ASP A N 1
ATOM 1534 C CA . ASP A 1 201 ? 24.943 21.736 -52.347 1.00 42.06 201 ASP A CA 1
ATOM 1535 C C . ASP A 1 201 ? 23.509 21.409 -52.788 1.00 42.06 201 ASP A C 1
ATOM 1537 O O . ASP A 1 201 ? 22.620 22.263 -52.747 1.00 42.06 201 ASP A O 1
ATOM 1541 N N . VAL A 1 202 ? 23.266 20.171 -53.236 1.00 50.47 202 VAL A N 1
ATOM 1542 C CA . VAL A 1 202 ? 21.936 19.715 -53.675 1.00 50.47 202 VAL A CA 1
ATOM 1543 C C . VAL A 1 202 ? 21.350 18.742 -52.652 1.00 50.47 202 VAL A C 1
ATOM 1545 O O . VAL A 1 202 ? 21.931 17.690 -52.387 1.00 50.47 202 VAL A O 1
ATOM 1548 N N . ALA A 1 203 ? 20.179 19.065 -52.095 1.00 43.31 203 ALA A N 1
ATOM 1549 C CA . ALA A 1 203 ? 19.440 18.171 -51.202 1.00 43.31 203 ALA A CA 1
ATOM 1550 C C . ALA A 1 203 ? 18.906 16.947 -51.967 1.00 43.31 203 ALA A C 1
ATOM 1552 O O . ALA A 1 203 ? 18.200 17.082 -52.970 1.00 43.31 203 ALA A O 1
ATOM 1553 N N . MET A 1 204 ? 19.215 15.741 -51.495 1.00 44.28 204 MET A N 1
ATOM 1554 C CA . MET A 1 204 ? 18.657 14.503 -52.030 1.00 44.28 204 MET A CA 1
ATOM 1555 C C . MET A 1 204 ? 17.222 14.310 -51.530 1.00 44.28 204 MET A C 1
ATOM 1557 O O . MET A 1 204 ? 16.915 14.448 -50.346 1.00 44.28 204 MET A O 1
ATOM 1561 N N . ALA A 1 205 ? 16.318 13.960 -52.447 1.00 46.75 205 ALA A N 1
ATOM 1562 C CA . ALA A 1 205 ? 14.952 13.601 -52.097 1.00 46.75 205 ALA A CA 1
ATOM 1563 C C . ALA A 1 205 ? 14.947 12.320 -51.243 1.00 46.75 205 ALA A C 1
ATOM 1565 O O . ALA A 1 205 ? 15.449 11.273 -51.660 1.00 46.75 205 ALA A O 1
ATOM 1566 N N . HIS A 1 206 ? 14.351 12.399 -50.051 1.00 43.56 206 HIS A N 1
ATOM 1567 C CA . HIS A 1 206 ? 14.225 11.275 -49.128 1.00 43.56 206 HIS A CA 1
ATOM 1568 C C . HIS A 1 206 ? 13.404 10.149 -49.772 1.00 43.56 206 HIS A C 1
ATOM 1570 O O . HIS A 1 206 ? 12.172 10.186 -49.800 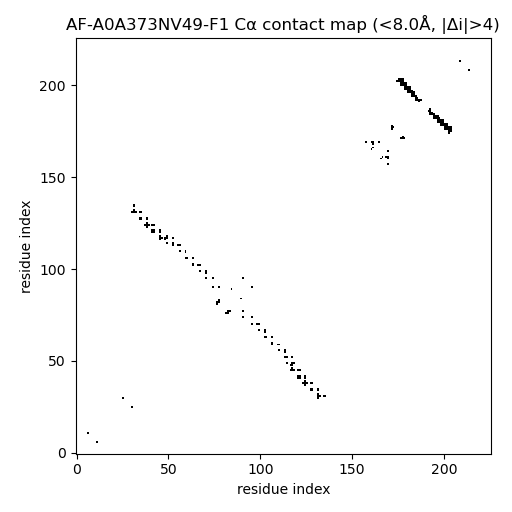1.00 43.56 206 HIS A O 1
ATOM 1576 N N . THR A 1 207 ? 14.078 9.118 -50.280 1.00 47.25 207 THR A N 1
ATOM 1577 C CA . THR A 1 207 ? 13.401 7.911 -50.761 1.00 47.25 207 THR A CA 1
ATOM 1578 C C . THR A 1 207 ? 13.084 7.049 -49.544 1.00 47.25 207 THR A C 1
ATOM 1580 O O . THR A 1 207 ? 13.833 6.139 -49.192 1.00 47.25 207 THR A O 1
ATOM 1583 N N . SER A 1 208 ? 11.988 7.353 -48.846 1.00 39.84 208 SER A N 1
ATOM 1584 C CA . SER A 1 208 ? 11.457 6.413 -47.862 1.00 39.84 208 SER A CA 1
ATOM 1585 C C . SER A 1 208 ? 11.025 5.150 -48.605 1.00 39.84 208 SER A C 1
ATOM 1587 O O . SER A 1 208 ? 10.263 5.200 -49.572 1.00 39.84 208 SER A O 1
ATOM 1589 N N . LEU A 1 209 ? 11.515 3.994 -48.155 1.00 41.94 209 LEU A N 1
ATOM 1590 C CA . LEU A 1 209 ? 10.947 2.707 -48.540 1.00 41.94 209 LEU A CA 1
ATOM 1591 C C . LEU A 1 209 ? 9.470 2.726 -48.140 1.00 41.94 209 LEU A C 1
ATOM 1593 O O . LEU A 1 209 ? 9.123 2.613 -46.966 1.00 41.94 209 LEU A O 1
ATOM 1597 N N . THR A 1 210 ? 8.591 2.913 -49.120 1.00 43.94 210 THR A N 1
ATOM 1598 C CA . THR A 1 210 ? 7.148 2.874 -48.898 1.00 43.94 210 THR A CA 1
ATOM 1599 C C . THR A 1 210 ? 6.760 1.495 -48.343 1.00 43.94 210 THR A C 1
ATOM 1601 O O . THR A 1 210 ? 7.312 0.479 -48.794 1.00 43.94 210 THR A O 1
ATOM 1604 N N . PRO A 1 211 ? 5.798 1.410 -47.397 1.00 49.47 211 PRO A N 1
ATOM 1605 C CA . PRO A 1 211 ? 5.426 0.161 -46.711 1.00 49.47 211 PRO A CA 1
ATOM 1606 C C . PRO A 1 211 ? 5.071 -1.002 -47.656 1.00 49.47 211 PRO A C 1
ATOM 1608 O O . PRO A 1 211 ? 5.224 -2.173 -47.310 1.00 49.47 211 PRO A O 1
ATOM 1611 N N . ALA A 1 212 ? 4.650 -0.682 -48.883 1.00 46.81 212 ALA A N 1
ATOM 1612 C CA . ALA A 1 212 ? 4.314 -1.636 -49.936 1.00 46.81 212 ALA A CA 1
ATOM 1613 C C . ALA A 1 212 ? 5.500 -2.507 -50.407 1.00 46.81 212 ALA A C 1
ATOM 1615 O O 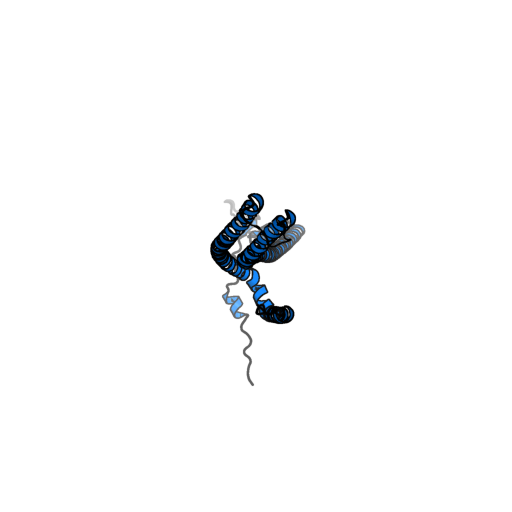. ALA A 1 212 ? 5.288 -3.603 -50.931 1.00 46.81 212 ALA A O 1
ATOM 1616 N N . SER A 1 213 ? 6.746 -2.051 -50.232 1.00 50.50 213 SER A N 1
ATOM 1617 C CA . SER A 1 213 ? 7.949 -2.815 -50.601 1.00 50.50 213 SER A CA 1
ATOM 1618 C C . SER A 1 213 ? 8.318 -3.880 -49.558 1.00 50.50 213 SER A C 1
ATOM 1620 O O . SER A 1 213 ? 8.744 -4.977 -49.917 1.00 50.50 213 SER A O 1
ATOM 1622 N N . LEU A 1 214 ? 8.068 -3.601 -48.273 1.00 46.41 214 LEU A N 1
ATOM 1623 C CA . LEU A 1 214 ? 8.327 -4.520 -47.160 1.00 46.41 214 LEU A CA 1
ATOM 1624 C C . LEU A 1 214 ? 7.292 -5.652 -47.089 1.00 46.41 214 LEU A C 1
ATOM 1626 O O . LEU A 1 214 ? 7.670 -6.802 -46.865 1.00 46.41 214 LEU A O 1
ATOM 1630 N N . MET A 1 215 ? 6.013 -5.370 -47.373 1.00 47.81 215 MET A N 1
ATOM 1631 C CA . MET A 1 215 ? 4.964 -6.405 -47.426 1.00 47.81 215 MET A CA 1
ATOM 1632 C C . MET A 1 215 ? 5.216 -7.469 -48.504 1.00 47.81 215 MET A C 1
ATOM 1634 O O . MET A 1 215 ? 4.842 -8.624 -48.324 1.00 47.81 215 MET A O 1
ATOM 1638 N N . ARG A 1 216 ? 5.895 -7.118 -49.604 1.00 48.59 216 ARG A N 1
ATOM 1639 C CA . ARG A 1 216 ? 6.204 -8.062 -50.691 1.00 48.59 216 ARG A CA 1
ATOM 1640 C C . ARG A 1 216 ? 7.344 -9.032 -50.363 1.00 48.59 216 ARG A C 1
ATOM 1642 O O . ARG A 1 216 ? 7.461 -10.059 -51.019 1.00 48.59 216 ARG A O 1
ATOM 1649 N N . ARG A 1 217 ? 8.175 -8.724 -49.360 1.00 46.41 217 ARG A N 1
ATOM 1650 C CA . ARG A 1 217 ? 9.311 -9.567 -48.945 1.00 46.41 217 ARG A CA 1
ATOM 1651 C C . ARG A 1 217 ? 8.969 -10.532 -47.802 1.00 46.41 217 ARG A C 1
ATOM 1653 O O . ARG A 1 217 ? 9.776 -11.397 -47.484 1.00 46.41 217 ARG A O 1
ATOM 1660 N N . TRP A 1 218 ? 7.777 -10.405 -47.214 1.00 44.50 218 TRP A N 1
ATOM 1661 C CA . TRP A 1 218 ? 7.297 -11.221 -46.093 1.00 44.50 218 TRP A CA 1
ATOM 1662 C C . TRP A 1 218 ? 6.049 -12.036 -46.476 1.00 44.50 218 TRP A C 1
ATOM 1664 O O . TRP A 1 218 ? 5.083 -12.106 -45.728 1.00 44.50 218 TRP A O 1
ATOM 1674 N N . THR A 1 219 ? 6.018 -12.645 -47.662 1.00 44.59 219 THR A N 1
ATOM 1675 C CA . THR A 1 219 ? 5.057 -13.725 -47.944 1.00 44.59 219 THR A CA 1
ATOM 1676 C C . THR A 1 219 ? 5.663 -15.049 -47.473 1.00 44.59 219 THR A C 1
ATOM 1678 O O . THR A 1 219 ? 6.673 -15.463 -48.049 1.00 44.59 219 THR A O 1
ATOM 1681 N N . PRO A 1 220 ? 5.101 -15.729 -46.455 1.00 44.69 220 PRO A N 1
ATOM 1682 C CA . PRO A 1 220 ? 5.566 -17.052 -46.058 1.00 44.69 220 PRO A CA 1
ATOM 1683 C C . PRO A 1 220 ? 5.353 -18.022 -47.220 1.00 44.69 220 PRO A C 1
ATOM 1685 O O . PRO A 1 220 ? 4.298 -18.010 -47.858 1.00 44.69 220 PRO A O 1
ATOM 1688 N N . GLY A 1 221 ? 6.366 -18.839 -47.506 1.00 45.44 221 GLY A N 1
ATOM 1689 C CA . GLY A 1 221 ? 6.343 -19.833 -48.571 1.00 45.44 221 GLY A CA 1
ATOM 1690 C C . GLY A 1 221 ? 5.085 -20.699 -48.523 1.00 45.44 221 GLY A C 1
ATOM 1691 O O . GLY A 1 221 ? 4.749 -21.298 -47.503 1.00 45.44 221 GLY A O 1
ATOM 1692 N N . ARG A 1 222 ? 4.395 -20.748 -49.662 1.00 39.75 222 ARG A N 1
ATOM 1693 C CA . ARG A 1 222 ? 3.319 -21.686 -49.965 1.00 39.75 222 ARG A CA 1
ATOM 1694 C C . ARG A 1 222 ? 3.888 -23.106 -49.860 1.00 39.75 222 ARG A C 1
ATOM 1696 O O . ARG A 1 222 ? 4.631 -23.526 -50.739 1.00 39.75 222 ARG A O 1
ATOM 1703 N N . LEU A 1 223 ? 3.560 -23.815 -48.778 1.00 43.28 223 LEU A N 1
ATOM 1704 C CA . LEU A 1 223 ? 3.768 -25.259 -48.653 1.00 43.28 223 LEU A CA 1
ATOM 1705 C C . LEU A 1 223 ? 3.046 -25.945 -49.818 1.00 43.28 223 LEU A C 1
ATOM 1707 O O . LEU A 1 223 ? 1.818 -25.945 -49.889 1.00 43.28 223 LEU A O 1
ATOM 1711 N N . THR A 1 224 ? 3.819 -26.469 -50.762 1.00 41.94 224 THR A N 1
ATOM 1712 C CA . THR A 1 224 ? 3.333 -27.330 -51.836 1.00 41.94 224 THR A CA 1
ATOM 1713 C C . THR A 1 224 ? 3.130 -28.726 -51.267 1.00 41.94 224 THR A C 1
ATOM 1715 O O . THR A 1 224 ? 4.088 -29.375 -50.856 1.00 41.94 224 THR A O 1
ATOM 1718 N N . THR A 1 225 ? 1.882 -29.176 -51.233 1.00 39.12 225 THR A N 1
ATOM 1719 C CA . THR A 1 225 ? 1.516 -30.581 -51.062 1.00 39.12 225 THR A CA 1
ATOM 1720 C C . THR A 1 225 ? 1.808 -31.340 -52.355 1.00 39.12 225 THR A C 1
ATOM 1722 O O . THR A 1 225 ? 1.212 -31.043 -53.394 1.00 39.12 225 THR A O 1
ATOM 1725 N N . SER A 1 226 ? 2.698 -32.322 -52.284 1.00 39.75 226 SER A N 1
ATOM 1726 C CA . SER A 1 226 ? 2.715 -33.544 -53.098 1.00 39.75 226 SER A CA 1
ATOM 1727 C C . SER A 1 226 ? 3.371 -34.638 -52.275 1.00 39.75 226 SER A C 1
ATOM 1729 O O . SER A 1 226 ? 4.351 -34.307 -51.571 1.00 39.75 226 SER A O 1
#

Foldseek 3Di:
DPPPPPPPVVVVVVVVVVVCVVCVVVCLVCVLVVLLVLLVVLLVVLVVLVVVLVVVLVVLVVVLVVQLVVLVVVVVCLVVVNDDDPPPDDPDPVVSVVSNVVSVVVSVVVSCVSNVSSVVSNVSSVVSNVVSVVSVVVVVVVVVVVVVVVVVVVVVVLVVCCVVPNPVVSVCVVQQWDFDFDFDFDDDPPDDTDTDTDTDTHHDDDPDPDVVVVVVVPDPDDPDDD